Protein AF-A0A6G3WHU3-F1 (afdb_monomer)

Sequence (232 aa):
CGTGMLLHRLAPGADRYLGSDISAGAIDRIREAFDGRLPDGVEVFQAPADDLSAVAPRSVDGFVVNSVSQYFPDEEYLDRVVSQAVDAVDEGGFLFIGDVRSAALNRAFSAGLELARAPERAPSEKVQALVERRCCTGTELMIDPCYFTALVGRLPRVAHVAVLLRRGKRRTEMNRFRYDVVIRLDRLPAGEVDVPDWRPWERDRWGAAELRRHLQEERPPVLGLLGVPNAR

Foldseek 3Di:
DAQCPVVVVCVVPDQADEEEAQDPVSQVNNCVVVVNDDDHRYDYDYDDLLDPVVADFQRAQEAEAEPCQQVDQDPVSVVSNVVVRLRRHHAFGKYKHYQAFALVCLLVVLLVVLVVVDDPPDDPVVSNVSSVVSNPPDRTDHDHPVVQQCCVVVPVFFPDKDKAQADDPDPDCSRPGTIMMMTTTPDDDDPDDDDPDAAEDDPVQDDPVNVVCCCVPVVDPDYHYPPPDDPD

InterPro domains:
  IPR013217 Methyltransferase type 12 [PF08242] (1-95)
  IPR029063 S-adenosyl-L-methionine-dependent methyltransferase superfamily [G3DSA:3.40.50.150] (1-133)
  IPR029063 S-adenosyl-L-methionine-dependent methyltransferase superfamily [SSF53335] (1-102)

Secondary structure (DSSP, 8-state):
-TTSTTHHHHGGG-S-EEEEES-HHHHHHHHHHTTT-PPTTEEEEE--TT--TTS-TT-EEEEEEES-GGGSSSHHHHHHHHHHHHHHEEEEEEEEEEEEEBSTTHHHHHHHHHHHHS-TT--HHHHHHHHHHHHHS--S--B-HHHHHTHHHHSTTEEEEEEEEPP-SS--HHHHSEEEEEEEESSPPTT------EEE--TTT--HHHHHHHHHHT--S--EEES-----

Structure (mmCIF, N/CA/C/O backbone):
data_AF-A0A6G3WHU3-F1
#
_entry.id   AF-A0A6G3WHU3-F1
#
loop_
_atom_site.group_PDB
_atom_site.id
_atom_site.type_symbol
_atom_site.label_atom_id
_atom_site.label_alt_id
_atom_site.label_comp_id
_atom_site.label_asym_id
_atom_site.label_entity_id
_atom_site.label_seq_id
_atom_site.pdbx_PDB_ins_code
_atom_site.Cartn_x
_atom_site.Cartn_y
_atom_site.Cartn_z
_atom_site.occupancy
_atom_site.B_iso_or_equiv
_atom_site.auth_seq_id
_atom_site.auth_comp_id
_atom_site.auth_asym_id
_atom_site.auth_atom_id
_atom_site.pdbx_PDB_model_num
ATOM 1 N N . CYS A 1 1 ? 14.474 -0.230 -3.447 1.00 86.00 1 CYS A N 1
ATOM 2 C CA . CYS A 1 1 ? 14.574 -1.699 -3.298 1.00 86.00 1 CYS A CA 1
ATOM 3 C C . CYS A 1 1 ? 15.303 -2.088 -2.007 1.00 86.00 1 CYS A C 1
ATOM 5 O O . CYS A 1 1 ? 15.362 -3.272 -1.671 1.00 86.00 1 CYS A O 1
ATOM 7 N N . GLY A 1 2 ? 15.778 -1.103 -1.236 1.00 90.12 2 GLY A N 1
ATOM 8 C CA . GLY A 1 2 ? 16.348 -1.250 0.090 1.00 90.12 2 GLY A CA 1
ATOM 9 C C . GLY A 1 2 ? 17.532 -2.199 0.089 1.00 90.12 2 GLY A C 1
ATOM 10 O O . GLY A 1 2 ? 18.385 -2.167 -0.787 1.00 90.12 2 GLY A O 1
ATOM 11 N N . THR A 1 3 ? 17.544 -3.096 1.063 1.00 86.81 3 THR A N 1
ATOM 12 C CA . THR A 1 3 ? 18.574 -4.128 1.212 1.00 86.81 3 THR A CA 1
ATOM 13 C C . THR A 1 3 ? 18.357 -5.352 0.315 1.00 86.81 3 THR A C 1
ATOM 15 O O . THR A 1 3 ? 18.997 -6.372 0.532 1.00 86.81 3 THR A O 1
ATOM 18 N N . GLY A 1 4 ? 17.419 -5.312 -0.638 1.00 90.31 4 GLY A N 1
ATOM 19 C CA . GLY A 1 4 ? 17.145 -6.444 -1.531 1.00 90.31 4 GLY A CA 1
ATOM 20 C C . GLY A 1 4 ? 16.290 -7.561 -0.921 1.00 90.31 4 GLY A C 1
ATOM 21 O O . GLY A 1 4 ? 16.145 -8.615 -1.529 1.00 90.31 4 GLY A O 1
ATOM 22 N N . MET A 1 5 ? 15.672 -7.357 0.250 1.00 91.19 5 MET A N 1
ATOM 23 C CA . MET A 1 5 ? 14.910 -8.406 0.955 1.00 91.19 5 MET A CA 1
ATOM 24 C C . MET A 1 5 ? 13.842 -9.102 0.087 1.00 91.19 5 MET A C 1
ATOM 26 O O . MET A 1 5 ? 13.683 -10.319 0.180 1.00 91.19 5 MET A O 1
ATOM 30 N N . LEU A 1 6 ? 13.100 -8.346 -0.733 1.00 93.62 6 LEU A N 1
ATOM 31 C CA . LEU A 1 6 ? 12.137 -8.919 -1.684 1.00 93.62 6 LEU A CA 1
ATOM 32 C C . LEU A 1 6 ? 12.831 -9.465 -2.933 1.00 93.62 6 LEU A C 1
ATOM 34 O O . LEU A 1 6 ? 12.504 -10.567 -3.361 1.00 93.62 6 LEU A O 1
ATOM 38 N N . LEU A 1 7 ? 13.821 -8.738 -3.457 1.00 93.94 7 LEU A N 1
ATOM 39 C CA . LEU A 1 7 ? 14.598 -9.131 -4.633 1.00 93.94 7 LEU A CA 1
ATOM 40 C C . LEU A 1 7 ? 15.149 -10.551 -4.473 1.00 93.94 7 LEU A C 1
ATOM 42 O O . LEU A 1 7 ? 14.860 -11.404 -5.303 1.00 93.94 7 LEU A O 1
ATOM 46 N N . HIS A 1 8 ? 15.833 -10.853 -3.366 1.00 91.00 8 HIS A N 1
ATOM 47 C CA . HIS A 1 8 ? 16.418 -12.180 -3.128 1.00 91.00 8 HIS A CA 1
ATOM 48 C C . HIS A 1 8 ? 15.396 -13.327 -3.098 1.00 91.00 8 HIS A C 1
ATOM 50 O O . HIS A 1 8 ? 15.775 -14.484 -3.254 1.00 91.00 8 HIS A O 1
ATOM 56 N N . ARG A 1 9 ? 14.111 -13.034 -2.868 1.00 92.81 9 ARG A N 1
ATOM 57 C CA . ARG A 1 9 ? 13.042 -14.042 -2.800 1.00 92.81 9 ARG A CA 1
ATOM 58 C C . ARG A 1 9 ? 12.225 -14.144 -4.078 1.00 92.81 9 ARG A C 1
ATOM 60 O O . ARG A 1 9 ? 11.692 -15.212 -4.351 1.00 92.81 9 ARG A O 1
ATOM 67 N N . LEU A 1 10 ? 12.084 -13.041 -4.804 1.00 93.94 10 LEU A N 1
ATOM 68 C CA . LEU A 1 10 ? 11.233 -12.954 -5.986 1.00 93.94 10 LEU A CA 1
ATOM 69 C C . LEU A 1 10 ? 12.021 -13.168 -7.277 1.00 93.94 10 LEU A C 1
ATOM 71 O O . LEU A 1 10 ? 11.529 -13.854 -8.163 1.00 93.94 10 LEU A O 1
ATOM 75 N N . ALA A 1 11 ? 13.249 -12.646 -7.363 1.00 92.56 11 ALA A N 1
ATOM 76 C CA . ALA A 1 11 ? 14.069 -12.732 -8.569 1.00 92.56 11 ALA A CA 1
ATOM 77 C C . ALA A 1 11 ? 14.266 -14.169 -9.097 1.00 92.56 11 ALA A C 1
ATOM 79 O O . ALA A 1 11 ? 14.153 -14.347 -10.302 1.00 92.56 11 ALA A O 1
ATOM 80 N N . PRO A 1 12 ? 14.471 -15.216 -8.264 1.00 91.00 12 PRO A N 1
ATOM 81 C CA . PRO A 1 12 ? 14.640 -16.580 -8.778 1.00 91.00 12 PRO A CA 1
ATOM 82 C C . PRO A 1 12 ? 13.422 -17.159 -9.515 1.00 91.00 12 PRO A C 1
ATOM 84 O O . PRO A 1 12 ? 13.561 -18.165 -10.203 1.00 91.00 12 PRO A O 1
ATOM 87 N N . GLY A 1 13 ? 12.232 -16.587 -9.317 1.00 91.88 13 GLY A N 1
ATOM 88 C C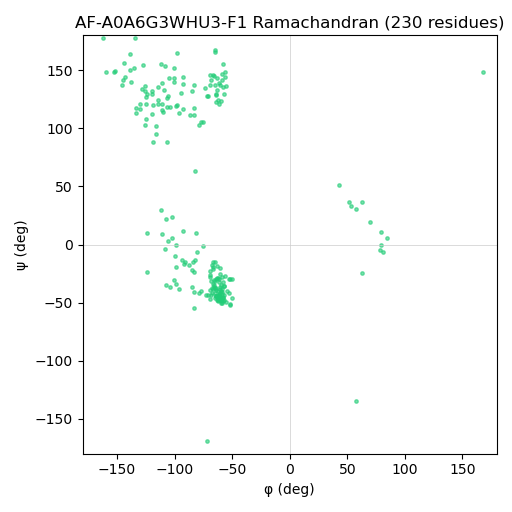A . GLY A 1 13 ? 10.992 -17.025 -9.960 1.00 91.88 13 GLY A CA 1
ATOM 89 C C . GLY A 1 13 ? 10.440 -16.029 -10.978 1.00 91.88 13 GLY A C 1
ATOM 90 O O . GLY A 1 13 ? 9.304 -16.205 -11.406 1.00 91.88 13 GLY A O 1
ATOM 91 N N . ALA A 1 14 ? 11.194 -14.980 -11.313 1.00 94.62 14 ALA A N 1
ATOM 92 C CA . ALA A 1 14 ? 10.772 -13.933 -12.233 1.00 94.62 14 ALA A CA 1
ATOM 93 C C . ALA A 1 14 ? 11.641 -13.954 -13.495 1.00 94.62 14 ALA A C 1
ATOM 95 O O . ALA A 1 14 ? 12.864 -14.016 -13.393 1.00 94.62 14 ALA A O 1
ATOM 96 N N . ASP A 1 15 ? 11.017 -13.830 -14.668 1.00 94.75 15 ASP A N 1
ATOM 97 C CA . ASP A 1 15 ? 11.745 -13.683 -15.937 1.00 94.75 15 ASP A CA 1
ATOM 98 C C . ASP A 1 15 ? 12.532 -12.362 -15.984 1.00 94.75 15 ASP A C 1
ATOM 100 O O . ASP A 1 15 ? 13.601 -12.272 -16.589 1.00 94.75 15 ASP A O 1
ATOM 104 N N . ARG A 1 16 ? 12.002 -11.326 -15.321 1.00 95.81 16 ARG A N 1
ATOM 105 C CA . ARG A 1 16 ? 12.647 -10.023 -15.165 1.00 95.81 16 ARG A CA 1
ATOM 106 C C . ARG A 1 16 ? 12.319 -9.415 -13.803 1.00 95.81 16 ARG A C 1
ATOM 108 O O . ARG A 1 16 ? 11.169 -9.433 -13.371 1.00 95.81 16 ARG A O 1
ATOM 115 N N . TYR A 1 17 ? 13.316 -8.836 -13.140 1.00 96.94 17 TYR A N 1
ATOM 116 C CA . TYR A 1 17 ? 13.163 -8.103 -11.885 1.00 96.94 17 TYR A CA 1
ATOM 117 C C . TYR A 1 17 ? 13.852 -6.743 -11.982 1.00 96.94 17 TYR A C 1
ATOM 119 O O . TYR A 1 17 ? 15.075 -6.663 -12.089 1.00 96.94 17 TYR A O 1
ATOM 127 N N . LEU A 1 18 ? 13.067 -5.671 -11.878 1.00 96.75 18 LEU A N 1
ATOM 128 C CA . LEU A 1 18 ? 13.558 -4.295 -11.865 1.00 96.75 18 LEU A CA 1
ATOM 129 C C . LEU A 1 18 ? 13.486 -3.731 -10.443 1.00 96.75 18 LEU A C 1
ATOM 131 O O . LEU A 1 18 ? 12.440 -3.791 -9.795 1.00 96.75 18 LEU A O 1
ATOM 135 N N . GLY A 1 19 ? 14.590 -3.179 -9.942 1.00 96.00 19 GLY A N 1
ATOM 136 C CA . GLY A 1 19 ? 14.647 -2.562 -8.617 1.00 96.00 19 GLY A CA 1
ATOM 137 C C . GLY A 1 19 ? 15.273 -1.173 -8.634 1.00 96.00 19 GLY A C 1
ATOM 138 O O . GLY A 1 19 ? 16.444 -1.030 -8.968 1.00 96.00 19 GLY A O 1
ATOM 139 N N . SER A 1 20 ? 14.531 -0.161 -8.187 1.00 96.00 20 SER A N 1
ATOM 140 C CA . SER A 1 20 ? 15.058 1.192 -7.984 1.00 96.00 20 SER A CA 1
ATOM 141 C C . SER A 1 20 ? 15.260 1.510 -6.506 1.00 96.00 20 SER A C 1
ATOM 143 O O . SER A 1 20 ? 14.459 1.093 -5.667 1.00 96.00 20 SER A O 1
ATOM 145 N N . ASP A 1 21 ? 16.315 2.245 -6.158 1.00 96.12 21 ASP A N 1
ATOM 146 C CA . ASP A 1 21 ? 16.483 2.868 -4.839 1.00 96.12 21 ASP A CA 1
ATOM 147 C C . ASP A 1 21 ? 17.143 4.241 -4.959 1.00 96.12 21 ASP A C 1
ATOM 149 O O . ASP A 1 21 ? 18.045 4.423 -5.771 1.00 96.12 21 ASP A O 1
ATOM 153 N N . ILE A 1 22 ? 16.756 5.201 -4.118 1.00 94.88 22 ILE A N 1
ATOM 154 C CA . ILE A 1 22 ? 17.387 6.528 -4.118 1.00 94.88 22 ILE A CA 1
ATOM 155 C C . ILE A 1 22 ? 18.835 6.472 -3.598 1.00 94.88 22 ILE A C 1
ATOM 157 O O . ILE A 1 22 ? 19.672 7.306 -3.957 1.00 94.88 22 ILE A O 1
ATOM 161 N N . SER A 1 23 ? 19.151 5.485 -2.753 1.00 95.12 23 SER A N 1
ATOM 162 C CA . SER A 1 23 ? 20.464 5.324 -2.139 1.00 95.12 23 SER A CA 1
ATOM 163 C C . SER A 1 23 ? 21.411 4.529 -3.036 1.00 95.12 23 SER A C 1
ATOM 165 O O . SER A 1 23 ? 21.287 3.310 -3.149 1.00 95.12 23 SER A O 1
ATOM 167 N N . ALA A 1 24 ? 22.439 5.196 -3.573 1.00 94.25 24 ALA A N 1
ATOM 168 C CA . ALA A 1 24 ? 23.549 4.531 -4.266 1.00 94.25 24 ALA A CA 1
ATOM 169 C C . ALA A 1 24 ? 24.143 3.386 -3.425 1.00 94.25 24 ALA A C 1
ATOM 171 O O . ALA A 1 24 ? 24.260 2.259 -3.889 1.00 94.25 24 ALA A O 1
ATOM 172 N N . GLY A 1 25 ? 24.384 3.634 -2.133 1.00 94.81 25 GLY A N 1
ATOM 173 C CA . GLY A 1 25 ? 24.936 2.618 -1.238 1.00 94.81 25 GLY A CA 1
ATOM 174 C C . GLY A 1 25 ? 24.005 1.428 -0.971 1.00 94.81 25 GLY A C 1
ATOM 175 O O . GLY A 1 25 ? 24.478 0.393 -0.511 1.00 94.81 25 GLY A O 1
ATOM 176 N N . ALA A 1 26 ? 22.691 1.543 -1.195 1.00 94.00 26 ALA A N 1
ATOM 177 C CA . ALA A 1 26 ? 21.786 0.389 -1.164 1.00 94.00 26 ALA A CA 1
ATOM 178 C C . ALA A 1 26 ? 21.912 -0.445 -2.448 1.00 94.00 26 ALA A C 1
ATOM 180 O O . ALA A 1 26 ? 21.954 -1.672 -2.377 1.00 94.00 26 ALA A O 1
ATOM 181 N N . ILE A 1 27 ? 22.040 0.222 -3.598 1.00 95.38 27 ILE A N 1
ATOM 182 C CA . ILE A 1 27 ? 22.295 -0.419 -4.894 1.00 95.38 27 ILE A CA 1
ATOM 183 C C . ILE A 1 27 ? 23.631 -1.167 -4.881 1.00 95.38 27 ILE A C 1
ATOM 185 O O . ILE A 1 27 ? 23.678 -2.331 -5.280 1.00 95.38 27 ILE A O 1
ATOM 189 N N . ASP A 1 28 ? 24.691 -0.548 -4.363 1.00 93.56 28 ASP A N 1
ATOM 190 C CA . ASP A 1 28 ? 26.014 -1.172 -4.268 1.00 93.56 28 ASP A CA 1
ATOM 191 C C . ASP A 1 28 ? 25.978 -2.421 -3.383 1.00 93.56 28 ASP A C 1
ATOM 193 O O . ASP A 1 28 ? 26.435 -3.481 -3.801 1.00 93.56 28 ASP A O 1
ATOM 197 N N . ARG A 1 29 ? 25.308 -2.352 -2.225 1.00 93.00 29 ARG A N 1
ATOM 198 C CA . ARG A 1 29 ? 25.107 -3.515 -1.343 1.00 93.00 29 ARG A CA 1
ATOM 199 C C . ARG A 1 29 ? 24.364 -4.665 -2.019 1.00 93.00 29 ARG A C 1
ATOM 201 O O . ARG A 1 29 ? 24.691 -5.822 -1.775 1.00 93.00 29 ARG A O 1
ATOM 208 N N . ILE A 1 30 ? 23.365 -4.372 -2.854 1.00 93.81 30 ILE A N 1
ATOM 209 C CA . ILE A 1 30 ? 22.676 -5.413 -3.628 1.00 93.81 30 ILE A CA 1
ATOM 210 C C . ILE A 1 30 ? 23.648 -6.052 -4.620 1.00 93.81 30 ILE A C 1
ATOM 212 O O . ILE A 1 30 ? 23.698 -7.274 -4.706 1.00 93.81 30 ILE A O 1
ATOM 216 N N . ARG A 1 31 ? 24.436 -5.254 -5.349 1.00 92.44 31 ARG A N 1
ATOM 217 C CA . ARG A 1 31 ? 25.423 -5.776 -6.307 1.00 92.44 31 ARG A CA 1
ATOM 218 C C . ARG A 1 31 ? 26.481 -6.631 -5.617 1.00 92.44 31 ARG A C 1
ATOM 220 O O . ARG A 1 31 ? 26.776 -7.718 -6.100 1.00 92.44 31 ARG A O 1
ATOM 227 N N . GLU A 1 32 ? 27.001 -6.183 -4.478 1.00 92.12 32 GLU A N 1
ATOM 228 C CA . GLU A 1 32 ? 27.952 -6.937 -3.652 1.00 92.12 32 GLU A CA 1
ATOM 229 C C . GLU A 1 32 ? 27.370 -8.271 -3.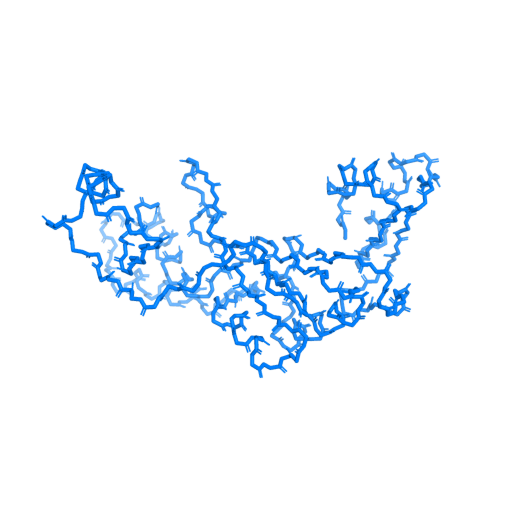172 1.00 92.12 32 GLU A C 1
ATOM 231 O O . GLU A 1 32 ? 28.060 -9.284 -3.210 1.00 92.12 32 GLU A O 1
ATOM 236 N N . ALA A 1 33 ? 26.089 -8.308 -2.790 1.00 90.19 33 ALA A N 1
ATOM 237 C CA . ALA A 1 33 ? 25.416 -9.541 -2.371 1.00 90.19 33 ALA A CA 1
ATOM 238 C C . ALA A 1 33 ? 25.276 -10.590 -3.495 1.00 90.19 33 ALA A C 1
ATOM 240 O O . ALA A 1 33 ? 24.984 -11.750 -3.207 1.00 90.19 33 ALA A O 1
ATOM 241 N N . PHE A 1 34 ? 25.480 -10.192 -4.753 1.00 88.69 34 PHE A N 1
ATOM 242 C CA . PHE A 1 34 ? 25.554 -11.073 -5.922 1.00 88.69 34 PHE A CA 1
ATOM 243 C C . PHE A 1 34 ? 26.972 -11.126 -6.517 1.00 88.69 34 PHE A C 1
ATOM 245 O O . PHE A 1 34 ? 27.134 -11.279 -7.726 1.00 88.69 34 PHE A O 1
ATOM 252 N N . ASP A 1 35 ? 28.011 -10.948 -5.693 1.00 88.06 35 ASP A N 1
ATOM 253 C CA . ASP A 1 35 ? 29.423 -10.984 -6.107 1.00 88.06 35 ASP A CA 1
ATOM 254 C C . ASP A 1 35 ? 29.739 -10.039 -7.287 1.00 88.06 35 ASP A C 1
ATOM 256 O O . ASP A 1 35 ? 30.561 -10.324 -8.160 1.00 88.06 35 ASP A O 1
ATOM 260 N N . GLY A 1 36 ? 29.043 -8.900 -7.347 1.00 83.88 36 GLY A N 1
ATOM 261 C CA . GLY A 1 36 ? 29.180 -7.890 -8.396 1.00 83.88 36 GLY A CA 1
ATOM 262 C C . GLY A 1 36 ? 28.481 -8.225 -9.717 1.00 83.88 36 GLY A C 1
ATOM 263 O O . GLY A 1 36 ? 28.450 -7.371 -10.605 1.00 83.88 36 GLY A O 1
ATOM 264 N N . ARG A 1 37 ? 27.885 -9.416 -9.866 1.00 88.94 37 ARG A N 1
ATOM 265 C CA . ARG A 1 37 ? 27.180 -9.836 -11.085 1.00 88.94 37 ARG A CA 1
ATOM 266 C C . ARG A 1 37 ? 25.759 -10.283 -10.770 1.00 88.94 37 ARG A C 1
ATOM 268 O O . ARG A 1 37 ? 25.525 -11.400 -10.316 1.00 88.94 37 ARG A O 1
ATOM 275 N N . LEU A 1 38 ? 24.808 -9.403 -11.072 1.00 91.50 38 LEU A N 1
ATOM 276 C CA . LEU A 1 38 ? 23.385 -9.701 -10.939 1.00 91.50 38 LEU A CA 1
ATOM 277 C C . LEU A 1 38 ? 22.997 -10.910 -11.812 1.00 91.50 38 LEU A C 1
ATOM 279 O O . LEU A 1 38 ? 23.579 -11.087 -12.887 1.00 91.50 38 LEU A O 1
ATOM 283 N N . PRO A 1 39 ? 22.029 -11.733 -11.370 1.00 91.75 39 PRO A N 1
ATOM 284 C CA . PRO A 1 39 ? 21.466 -12.792 -12.199 1.00 91.75 39 PRO A CA 1
ATOM 285 C C . PRO A 1 39 ? 20.859 -12.243 -13.495 1.00 91.75 39 PRO A C 1
ATOM 287 O O . PRO A 1 39 ? 20.420 -11.091 -13.542 1.00 91.75 39 PRO A O 1
ATOM 290 N N . ASP A 1 40 ? 20.781 -13.088 -14.523 1.00 92.06 40 ASP A N 1
ATOM 291 C CA . ASP A 1 40 ? 20.098 -12.739 -15.769 1.00 92.06 40 ASP A CA 1
ATOM 292 C C . ASP A 1 40 ? 18.648 -12.310 -15.482 1.00 92.06 40 ASP A C 1
ATOM 294 O O . ASP A 1 40 ? 17.962 -12.902 -14.649 1.00 92.06 40 ASP A O 1
ATOM 298 N N . GLY A 1 41 ? 18.203 -11.236 -16.139 1.00 92.44 41 GLY A N 1
ATOM 299 C CA . GLY A 1 41 ? 16.878 -10.646 -15.923 1.00 92.44 41 GLY A CA 1
ATOM 300 C C . GLY A 1 41 ? 16.765 -9.730 -14.697 1.00 92.44 41 GLY A C 1
ATOM 301 O O . GLY A 1 41 ? 15.732 -9.081 -14.537 1.00 92.44 41 GLY A O 1
ATOM 302 N N . VAL A 1 42 ? 17.793 -9.613 -13.847 1.00 96.12 42 VAL A N 1
ATOM 303 C CA . VAL A 1 42 ? 17.785 -8.708 -12.685 1.00 96.12 42 VAL A CA 1
ATOM 304 C C . VAL A 1 42 ? 18.524 -7.412 -13.000 1.00 96.12 42 VAL A C 1
ATOM 306 O O . VAL A 1 42 ? 19.732 -7.402 -13.228 1.00 96.12 42 VAL A O 1
ATOM 309 N N . GLU A 1 43 ? 17.816 -6.290 -12.915 1.00 95.38 43 GLU A N 1
ATOM 310 C CA . GLU A 1 43 ? 18.382 -4.956 -13.103 1.00 95.38 43 GLU A CA 1
ATOM 311 C C . GLU A 1 43 ? 18.092 -4.094 -11.871 1.00 95.38 43 GLU A C 1
ATOM 313 O O . GLU A 1 43 ? 16.949 -3.989 -11.416 1.00 95.38 43 GLU A O 1
ATOM 318 N N . VAL A 1 44 ? 19.130 -3.452 -11.327 1.00 95.62 44 VAL A N 1
ATOM 319 C CA . VAL A 1 44 ? 18.971 -2.457 -10.260 1.00 95.62 44 VAL A CA 1
ATOM 320 C C . VAL A 1 44 ? 19.631 -1.135 -10.617 1.00 95.62 44 VAL A C 1
ATOM 322 O O . VAL A 1 44 ? 20.761 -1.099 -11.118 1.00 95.62 44 VAL A O 1
ATOM 325 N N . PHE A 1 45 ? 18.926 -0.043 -10.338 1.00 95.19 45 PHE A N 1
ATOM 326 C CA . PHE A 1 45 ? 19.338 1.309 -10.696 1.00 95.19 45 PHE A CA 1
ATOM 327 C C . PHE A 1 45 ? 19.060 2.300 -9.566 1.00 95.19 45 PHE A C 1
ATOM 329 O O . PHE A 1 45 ? 18.150 2.125 -8.756 1.00 95.19 45 PHE A O 1
ATOM 336 N N . GLN A 1 46 ? 19.884 3.346 -9.497 1.00 96.25 46 GLN A N 1
ATOM 337 C CA . GLN A 1 46 ? 19.686 4.416 -8.533 1.00 96.25 46 GLN A CA 1
ATOM 338 C C . GLN A 1 46 ? 18.668 5.411 -9.092 1.00 96.25 46 GLN A C 1
ATOM 340 O O . GLN A 1 46 ? 18.972 6.114 -10.050 1.00 96.25 46 GLN A O 1
ATOM 345 N N . ALA A 1 47 ? 17.483 5.474 -8.493 1.00 96.38 47 ALA A N 1
ATOM 346 C CA . ALA A 1 47 ? 16.430 6.409 -8.874 1.00 96.38 47 ALA A CA 1
ATOM 347 C C . ALA A 1 47 ? 15.430 6.594 -7.719 1.00 96.38 47 ALA A C 1
ATOM 349 O O . ALA A 1 47 ? 15.212 5.653 -6.942 1.00 96.38 47 ALA A O 1
ATOM 350 N N . PRO A 1 48 ? 14.821 7.786 -7.572 1.00 95.94 48 PRO A N 1
ATOM 351 C CA . PRO A 1 48 ? 13.668 7.961 -6.697 1.00 95.94 48 PRO A CA 1
ATOM 352 C C . PRO A 1 48 ? 12.459 7.159 -7.213 1.00 95.94 48 PRO A C 1
ATOM 354 O O . PRO A 1 48 ? 12.442 6.674 -8.342 1.00 95.94 48 PRO A O 1
ATOM 357 N N . ALA A 1 49 ? 11.436 6.987 -6.374 1.00 94.94 49 ALA A N 1
ATOM 358 C CA . ALA A 1 49 ? 10.284 6.148 -6.716 1.00 94.94 49 ALA A CA 1
ATOM 359 C C . ALA A 1 49 ? 9.403 6.740 -7.833 1.00 94.94 49 ALA A C 1
ATOM 361 O O . ALA A 1 49 ? 8.676 5.993 -8.482 1.00 94.94 49 ALA A O 1
ATOM 362 N N . ASP A 1 50 ? 9.458 8.058 -8.037 1.00 94.75 50 ASP A N 1
ATOM 363 C CA . ASP A 1 50 ? 8.746 8.791 -9.088 1.00 94.75 50 ASP A CA 1
ATOM 364 C C . ASP A 1 50 ? 9.568 8.979 -10.371 1.00 94.75 50 ASP A C 1
ATOM 366 O O . ASP A 1 50 ? 9.168 9.753 -11.240 1.00 94.75 50 ASP A O 1
ATOM 370 N N . ASP A 1 51 ? 10.700 8.284 -10.500 1.00 95.56 51 ASP A N 1
ATOM 371 C CA . ASP A 1 51 ? 11.481 8.221 -11.732 1.00 95.56 51 ASP A CA 1
ATOM 372 C C . ASP A 1 51 ? 11.499 6.787 -12.270 1.00 95.56 51 ASP A C 1
ATOM 374 O O . ASP A 1 51 ? 12.308 5.943 -11.872 1.00 95.56 51 ASP A O 1
ATOM 378 N N . LEU A 1 52 ? 10.579 6.520 -13.197 1.00 94.50 52 LEU A N 1
ATOM 379 C CA . LEU A 1 52 ? 10.515 5.274 -13.958 1.00 94.50 52 LEU A CA 1
ATOM 380 C C . LEU A 1 52 ? 11.067 5.422 -15.383 1.00 94.50 52 LEU A C 1
ATOM 382 O O . LEU A 1 52 ? 10.732 4.620 -16.248 1.00 94.50 52 LEU A O 1
ATOM 386 N N . SER A 1 53 ? 11.935 6.403 -15.653 1.00 91.88 53 SER A N 1
ATOM 387 C CA . SER A 1 53 ? 12.494 6.633 -16.999 1.00 91.88 53 SER A CA 1
ATOM 388 C C . SER A 1 53 ? 13.262 5.433 -17.574 1.00 91.88 53 SER A C 1
ATOM 390 O O . SER A 1 53 ? 13.300 5.242 -18.789 1.00 91.88 53 SER A O 1
ATOM 392 N N . ALA A 1 54 ? 13.838 4.596 -16.706 1.00 90.56 54 ALA A N 1
ATOM 393 C CA . ALA A 1 54 ? 14.520 3.354 -17.076 1.00 90.56 54 ALA A CA 1
ATOM 394 C C . ALA A 1 54 ? 13.563 2.169 -17.328 1.00 90.56 54 ALA A C 1
ATOM 396 O O . ALA A 1 54 ? 14.003 1.095 -17.741 1.00 90.56 54 ALA A O 1
ATOM 397 N N . VAL A 1 55 ? 12.263 2.334 -17.070 1.00 94.75 55 VAL A N 1
ATOM 398 C CA . VAL A 1 55 ? 11.248 1.288 -17.206 1.00 94.75 55 VAL A CA 1
ATOM 399 C C . VAL A 1 55 ? 10.400 1.582 -18.435 1.00 94.75 55 VAL A C 1
ATOM 401 O O . VAL A 1 55 ? 9.728 2.605 -18.527 1.00 94.75 55 VAL A O 1
ATOM 404 N N . ALA A 1 56 ? 10.417 0.666 -19.400 1.00 94.81 56 ALA A N 1
ATOM 405 C CA . ALA A 1 56 ? 9.579 0.807 -20.580 1.00 94.81 56 ALA A CA 1
ATOM 406 C C . ALA A 1 56 ? 8.084 0.691 -20.201 1.00 94.81 56 ALA A C 1
ATOM 408 O O . ALA A 1 56 ? 7.738 -0.101 -19.315 1.00 94.81 56 ALA A O 1
ATOM 409 N N . PRO A 1 57 ? 7.180 1.425 -20.872 1.00 96.12 57 PRO A N 1
ATOM 410 C CA . PRO A 1 57 ? 5.744 1.233 -20.699 1.00 96.12 57 PRO A CA 1
ATOM 411 C C . PRO A 1 57 ? 5.350 -0.219 -20.976 1.00 96.12 57 PRO A C 1
ATOM 413 O O . PRO A 1 57 ? 5.911 -0.841 -21.880 1.00 96.12 57 PRO A O 1
ATOM 416 N N . ARG A 1 58 ? 4.369 -0.739 -20.229 1.00 96.56 58 ARG A N 1
ATOM 417 C CA . ARG A 1 58 ? 3.842 -2.108 -20.403 1.00 96.56 58 ARG A CA 1
ATOM 418 C C . ARG A 1 58 ? 4.927 -3.198 -20.414 1.00 96.56 58 ARG A C 1
ATOM 420 O O . ARG A 1 58 ? 4.847 -4.144 -21.189 1.00 96.56 58 ARG A O 1
ATOM 427 N N . SER A 1 59 ? 5.972 -3.048 -19.600 1.00 96.00 59 SER A N 1
ATOM 428 C CA . SER A 1 59 ? 7.132 -3.958 -19.616 1.00 96.00 59 SER A CA 1
ATOM 429 C C . SER A 1 59 ? 7.232 -4.892 -18.413 1.00 96.00 59 SER A C 1
ATOM 431 O O . SER A 1 59 ? 8.129 -5.737 -18.374 1.00 96.00 59 SER A O 1
ATOM 433 N N . VAL A 1 60 ? 6.330 -4.744 -17.441 1.00 97.19 60 VAL A N 1
ATOM 434 C CA . VAL A 1 60 ? 6.242 -5.579 -16.237 1.00 97.19 60 VAL A CA 1
ATOM 435 C C . VAL A 1 60 ? 4.791 -5.961 -15.968 1.00 97.19 60 VAL A C 1
ATOM 437 O O . VAL A 1 60 ? 3.882 -5.215 -16.304 1.00 97.19 60 VAL A O 1
ATOM 440 N N . ASP A 1 61 ? 4.548 -7.094 -15.328 1.00 97.19 61 ASP A N 1
ATOM 441 C CA . ASP A 1 61 ? 3.210 -7.556 -14.929 1.00 97.19 61 ASP A CA 1
ATOM 442 C C . ASP A 1 61 ? 2.838 -7.156 -13.486 1.00 97.19 61 ASP A C 1
ATOM 444 O O . ASP A 1 61 ? 1.670 -7.214 -13.085 1.00 97.19 61 ASP A O 1
ATOM 448 N N . GLY A 1 62 ? 3.824 -6.707 -12.706 1.00 97.44 62 GLY A N 1
ATOM 449 C CA . GLY A 1 62 ? 3.672 -6.304 -11.316 1.00 97.44 62 GLY A CA 1
ATOM 450 C C . GLY A 1 62 ? 4.573 -5.131 -10.932 1.00 97.44 62 GLY A C 1
ATOM 451 O O . GLY A 1 62 ? 5.739 -5.070 -11.316 1.00 97.44 62 GLY A O 1
ATOM 452 N N . PHE A 1 63 ? 4.053 -4.222 -10.107 1.00 97.94 63 PHE A N 1
ATOM 453 C CA . PHE A 1 63 ? 4.814 -3.115 -9.523 1.00 97.94 63 PHE A CA 1
ATOM 454 C C . PHE A 1 63 ? 4.679 -3.103 -8.000 1.00 97.94 63 PHE A C 1
ATOM 456 O O . PHE A 1 63 ? 3.576 -3.210 -7.466 1.00 97.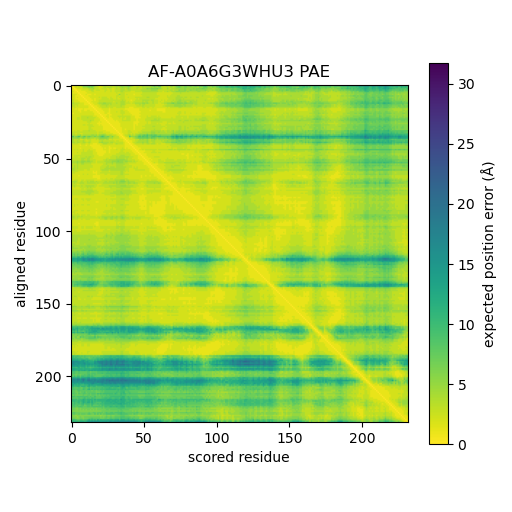94 63 PHE A O 1
ATOM 463 N N . VAL A 1 64 ? 5.793 -2.974 -7.276 1.00 97.88 64 VAL A N 1
ATOM 464 C CA . VAL A 1 64 ? 5.823 -3.151 -5.817 1.00 97.88 64 VAL A CA 1
ATOM 465 C C . VAL A 1 64 ? 6.409 -1.930 -5.112 1.0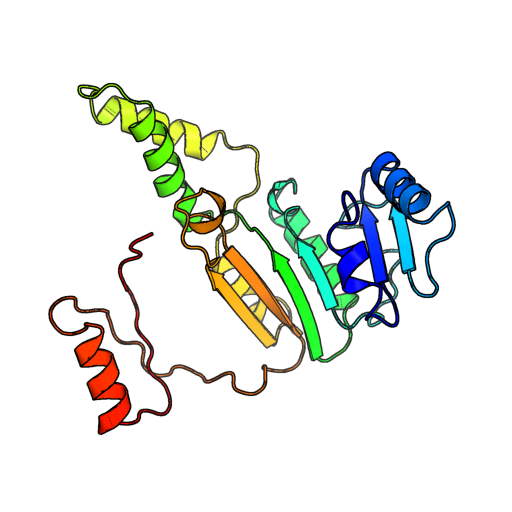0 97.88 64 VAL A C 1
ATOM 467 O O . VAL A 1 64 ? 7.581 -1.602 -5.274 1.00 97.88 64 VAL A O 1
ATOM 470 N N . VAL A 1 65 ? 5.610 -1.331 -4.229 1.00 96.88 65 VAL A N 1
ATOM 471 C CA . VAL A 1 65 ? 5.990 -0.251 -3.309 1.00 96.88 65 VAL A CA 1
ATOM 472 C C . VAL A 1 65 ? 5.789 -0.758 -1.886 1.00 96.88 65 VAL A C 1
ATOM 474 O O . VAL A 1 65 ? 4.720 -0.618 -1.305 1.00 96.88 65 VAL A O 1
ATOM 477 N N . ASN A 1 66 ? 6.798 -1.403 -1.306 1.00 95.12 66 ASN A N 1
ATOM 478 C CA . ASN A 1 66 ? 6.654 -2.029 0.010 1.00 95.12 66 ASN A CA 1
ATOM 479 C C . ASN A 1 66 ? 7.461 -1.298 1.089 1.00 95.12 66 ASN A C 1
ATOM 481 O O . ASN A 1 66 ? 8.688 -1.239 0.994 1.00 95.12 66 ASN A O 1
ATOM 485 N N . SER A 1 67 ? 6.780 -0.811 2.135 1.00 90.88 67 SER A N 1
ATOM 486 C CA . SER A 1 67 ? 7.382 -0.115 3.289 1.00 90.88 67 SER A CA 1
ATOM 487 C C . SER A 1 67 ? 8.198 1.134 2.928 1.00 90.88 67 SER A C 1
ATOM 489 O O . SER A 1 67 ? 9.165 1.455 3.623 1.00 90.88 67 SER A O 1
ATOM 491 N N . VAL A 1 68 ? 7.830 1.835 1.850 1.00 94.25 68 VAL A N 1
ATOM 492 C CA . VAL A 1 68 ? 8.506 3.071 1.412 1.00 94.25 68 VAL A CA 1
ATOM 493 C C . VAL A 1 68 ? 7.567 4.269 1.283 1.00 94.25 68 VAL A C 1
ATOM 495 O O . VAL A 1 68 ? 8.022 5.400 1.424 1.00 94.25 68 VAL A O 1
ATOM 498 N N . SER A 1 69 ? 6.262 4.052 1.083 1.00 94.75 69 SER A N 1
ATOM 499 C CA . SER A 1 69 ? 5.309 5.146 0.860 1.00 94.75 69 SER A CA 1
ATOM 500 C C . SER A 1 69 ? 5.233 6.118 2.038 1.00 94.75 69 SER A C 1
ATOM 502 O O . SER A 1 69 ? 4.930 7.286 1.837 1.00 94.75 69 SER A O 1
ATOM 504 N N . GLN A 1 70 ? 5.558 5.676 3.260 1.00 94.25 70 GLN A N 1
ATOM 505 C CA . GLN A 1 70 ? 5.602 6.553 4.432 1.00 94.25 70 GLN A CA 1
ATOM 506 C C . GLN A 1 70 ? 6.719 7.613 4.384 1.00 94.25 70 GLN A C 1
ATOM 508 O O . GLN A 1 70 ? 6.689 8.551 5.175 1.00 94.25 70 GLN A O 1
ATOM 513 N N . TYR A 1 71 ? 7.699 7.461 3.487 1.00 95.62 71 TYR A N 1
ATOM 514 C CA . TYR A 1 71 ? 8.799 8.412 3.288 1.00 95.62 71 TYR A CA 1
ATOM 515 C C . TYR A 1 71 ? 8.566 9.358 2.109 1.00 95.62 71 TYR A C 1
ATOM 517 O O . TYR A 1 71 ? 9.424 10.191 1.821 1.00 95.62 71 TYR A O 1
ATOM 525 N N . PHE A 1 72 ? 7.438 9.225 1.410 1.00 96.69 72 PHE A N 1
ATOM 526 C CA . PHE A 1 72 ? 7.066 10.178 0.374 1.00 96.69 72 PHE A CA 1
ATOM 527 C C . PHE A 1 72 ? 6.713 11.529 1.008 1.00 96.69 72 PHE A C 1
ATOM 529 O O . PHE A 1 72 ? 6.188 11.556 2.124 1.00 96.69 72 PHE A O 1
ATOM 536 N N . PRO A 1 73 ? 7.017 12.646 0.326 1.00 95.12 73 PRO A N 1
ATOM 537 C CA . PRO A 1 73 ? 6.810 13.977 0.885 1.00 95.12 73 PRO A CA 1
ATOM 538 C C . PRO A 1 73 ? 5.324 14.320 1.057 1.00 95.12 73 PRO A C 1
ATOM 540 O O . PRO A 1 73 ? 4.960 14.957 2.043 1.00 95.12 73 PRO A O 1
ATOM 543 N N . ASP A 1 74 ? 4.473 13.895 0.122 1.00 95.38 74 ASP A N 1
ATOM 544 C CA . ASP A 1 74 ? 3.066 14.289 0.049 1.00 95.38 74 ASP A CA 1
ATOM 545 C C . ASP A 1 74 ? 2.235 13.332 -0.832 1.00 95.38 74 ASP A C 1
ATOM 547 O O . ASP A 1 74 ? 2.738 12.359 -1.405 1.00 95.38 74 ASP A O 1
ATOM 551 N N . GLU A 1 75 ? 0.930 13.607 -0.906 1.00 94.94 75 GLU A N 1
ATOM 552 C CA . GLU A 1 75 ? -0.031 12.881 -1.743 1.00 94.94 75 GLU A CA 1
ATOM 553 C C . GLU A 1 75 ? 0.233 13.075 -3.245 1.00 94.94 75 GLU A C 1
ATOM 555 O O . GLU A 1 75 ? 0.071 12.131 -4.014 1.00 94.94 75 GLU A O 1
ATOM 560 N N . GLU A 1 76 ? 0.713 14.247 -3.675 1.00 96.88 76 GLU A N 1
ATOM 561 C CA . GLU A 1 76 ? 1.015 14.513 -5.089 1.00 96.88 76 GLU A CA 1
ATOM 562 C C . GLU A 1 76 ? 2.178 13.649 -5.594 1.00 96.88 76 GLU A C 1
ATOM 564 O O . GLU A 1 76 ? 2.180 13.181 -6.736 1.00 96.88 76 GLU A O 1
ATOM 569 N N . TYR A 1 77 ? 3.178 13.408 -4.747 1.00 97.81 77 TYR A N 1
ATOM 570 C CA . TYR A 1 77 ? 4.265 12.483 -5.032 1.00 97.81 77 TYR A CA 1
ATOM 571 C C . TYR A 1 77 ? 3.741 11.055 -5.179 1.00 97.81 77 TYR A C 1
ATOM 573 O O . TYR A 1 77 ? 4.103 10.364 -6.132 1.00 97.81 77 TYR A O 1
ATOM 581 N N . LEU A 1 78 ? 2.848 10.618 -4.286 1.00 97.88 78 LEU A N 1
ATOM 582 C CA . LEU A 1 78 ? 2.204 9.310 -4.402 1.00 97.88 78 LEU A CA 1
ATOM 583 C C . LEU A 1 78 ? 1.385 9.193 -5.695 1.00 97.88 78 LEU A C 1
ATOM 585 O O . LEU A 1 78 ? 1.498 8.178 -6.381 1.00 97.88 78 LEU A O 1
ATOM 589 N N . ASP A 1 79 ? 0.629 10.229 -6.063 1.00 97.50 79 ASP A N 1
ATOM 590 C CA . ASP A 1 79 ? -0.133 10.282 -7.314 1.00 97.50 79 ASP A CA 1
ATOM 591 C C . ASP A 1 79 ? 0.778 10.093 -8.536 1.00 97.50 79 ASP A C 1
ATOM 593 O O . ASP A 1 79 ? 0.442 9.319 -9.439 1.00 97.50 79 ASP A O 1
ATOM 597 N N . ARG A 1 80 ? 1.954 10.740 -8.559 1.00 97.88 80 ARG A N 1
ATOM 598 C CA . ARG A 1 80 ? 2.948 10.556 -9.632 1.00 97.88 80 ARG A CA 1
ATOM 599 C C . ARG A 1 80 ? 3.464 9.123 -9.685 1.00 97.88 80 ARG A C 1
ATOM 601 O O . ARG A 1 80 ? 3.467 8.532 -10.763 1.00 97.88 80 ARG A O 1
ATOM 608 N N . VAL A 1 81 ? 3.854 8.555 -8.542 1.00 97.94 81 VAL A N 1
ATOM 609 C CA . VAL A 1 81 ? 4.350 7.170 -8.455 1.00 97.94 81 VAL A CA 1
ATOM 610 C C . VAL A 1 81 ? 3.293 6.184 -8.946 1.00 97.94 81 VAL A C 1
ATOM 612 O O . VAL A 1 81 ? 3.591 5.330 -9.775 1.00 97.94 81 VAL A O 1
ATOM 615 N N . VAL A 1 82 ? 2.052 6.304 -8.467 1.00 98.19 82 VAL A N 1
ATOM 616 C CA . VAL A 1 82 ? 0.952 5.408 -8.852 1.00 98.19 82 VAL A CA 1
ATOM 617 C C . VAL A 1 82 ? 0.636 5.544 -10.338 1.00 98.19 82 VAL A C 1
ATOM 619 O O . VAL A 1 82 ? 0.489 4.528 -11.009 1.00 98.19 82 VAL A O 1
ATOM 622 N N . SER A 1 83 ? 0.576 6.766 -10.871 1.00 97.38 83 SER A N 1
ATOM 623 C CA . SER A 1 83 ? 0.278 6.992 -12.292 1.00 97.38 83 SER A CA 1
ATOM 624 C C . SER A 1 83 ? 1.352 6.387 -13.198 1.00 97.38 83 SER A C 1
ATOM 626 O O . SER A 1 83 ? 1.030 5.624 -14.106 1.00 97.38 83 SER A O 1
ATOM 628 N N . GLN A 1 84 ? 2.633 6.633 -12.904 1.00 97.69 84 GLN A N 1
ATOM 629 C CA . GLN A 1 84 ? 3.731 6.044 -13.677 1.00 97.69 84 GLN A CA 1
ATOM 630 C C . GLN A 1 84 ? 3.780 4.516 -13.536 1.00 97.69 84 GLN A C 1
ATOM 632 O O . GLN A 1 84 ? 4.041 3.810 -14.508 1.00 97.69 84 GLN A O 1
ATOM 637 N N . ALA A 1 85 ? 3.495 3.985 -12.343 1.00 97.94 85 ALA A N 1
ATOM 638 C CA . ALA A 1 85 ? 3.419 2.547 -12.116 1.00 97.94 85 ALA A CA 1
ATOM 639 C C . ALA A 1 85 ? 2.283 1.899 -12.916 1.00 97.94 85 ALA A C 1
ATOM 641 O O . ALA A 1 85 ? 2.467 0.814 -13.464 1.00 97.94 85 ALA A O 1
ATOM 642 N N . VAL A 1 86 ? 1.128 2.564 -13.031 1.00 97.94 86 VAL A N 1
ATOM 643 C CA . VAL A 1 86 ? 0.048 2.115 -13.917 1.00 97.94 86 VAL A CA 1
ATOM 644 C C . VAL A 1 86 ? 0.562 2.018 -15.352 1.00 97.94 86 VAL A C 1
ATOM 646 O O . VAL A 1 86 ? 0.393 0.968 -15.961 1.00 97.94 86 VAL A O 1
ATOM 649 N N . ASP A 1 87 ? 1.244 3.035 -15.881 1.00 97.06 87 ASP A N 1
ATOM 650 C CA . ASP A 1 87 ? 1.751 3.036 -17.265 1.00 97.06 87 ASP A CA 1
ATOM 651 C C . ASP A 1 87 ? 2.838 1.980 -17.534 1.00 97.06 87 ASP A C 1
ATOM 653 O O . ASP A 1 87 ? 2.883 1.380 -18.615 1.00 97.06 87 ASP A O 1
ATOM 657 N N . ALA A 1 88 ? 3.693 1.713 -16.546 1.00 97.69 88 ALA A N 1
ATOM 658 C CA . ALA A 1 88 ? 4.734 0.691 -16.629 1.00 97.69 88 ALA A CA 1
ATOM 659 C C . ALA A 1 88 ? 4.169 -0.740 -16.661 1.00 97.69 88 ALA A C 1
ATOM 661 O O . ALA A 1 88 ? 4.767 -1.619 -17.287 1.00 97.69 88 ALA A O 1
ATOM 662 N N . VAL A 1 89 ? 3.026 -0.976 -16.006 1.00 98.25 89 VAL A N 1
ATOM 663 C CA . VAL A 1 89 ? 2.437 -2.312 -15.847 1.00 98.25 89 VAL A CA 1
ATOM 664 C C . VAL A 1 89 ? 1.581 -2.703 -17.054 1.00 98.25 89 VAL A C 1
ATOM 666 O O . VAL A 1 89 ? 0.728 -1.939 -17.520 1.00 98.25 89 VAL A O 1
ATOM 669 N N . ASP A 1 90 ? 1.803 -3.917 -17.552 1.00 97.38 90 ASP A N 1
ATOM 670 C CA . ASP A 1 90 ? 1.107 -4.513 -18.685 1.00 97.38 90 ASP A CA 1
ATOM 671 C C . ASP A 1 90 ? -0.390 -4.750 -18.406 1.00 97.38 90 ASP A C 1
ATOM 673 O O . ASP A 1 90 ? -0.882 -4.597 -17.282 1.00 97.38 90 ASP A O 1
ATOM 677 N N . GLU A 1 91 ? -1.155 -5.051 -19.452 1.00 96.38 91 GLU A N 1
ATOM 678 C CA . GLU A 1 91 ? -2.587 -5.312 -19.343 1.00 96.38 91 GLU A CA 1
ATOM 679 C C . GLU A 1 91 ? -2.891 -6.462 -18.371 1.00 96.38 91 GLU A C 1
ATOM 681 O O . GLU A 1 91 ? -2.335 -7.554 -18.469 1.00 96.38 91 GLU A O 1
ATOM 686 N N . GLY A 1 92 ? -3.812 -6.238 -17.430 1.00 95.12 92 GLY A N 1
ATOM 687 C CA . GLY A 1 92 ? -4.196 -7.268 -16.457 1.00 95.12 92 GLY A CA 1
ATOM 688 C C . GLY A 1 92 ? -3.219 -7.438 -15.287 1.00 95.12 92 GLY A C 1
ATOM 689 O O . GLY A 1 92 ? -3.460 -8.278 -14.413 1.00 95.12 92 GLY A O 1
ATOM 690 N N . GLY A 1 93 ? -2.134 -6.657 -15.254 1.00 97.12 93 GLY A N 1
ATOM 691 C CA . GLY A 1 93 ? -1.147 -6.670 -14.181 1.00 97.12 93 GLY A CA 1
ATOM 692 C C . GLY A 1 93 ? -1.644 -6.047 -12.871 1.00 97.12 93 GLY A C 1
ATOM 693 O O . GLY A 1 93 ? -2.839 -5.792 -12.663 1.00 97.12 93 GLY A O 1
ATOM 694 N N . PHE A 1 94 ? -0.722 -5.821 -11.935 1.00 98.00 94 PHE A N 1
ATOM 695 C CA . PHE A 1 94 ? -1.063 -5.286 -10.616 1.00 98.00 94 PHE A CA 1
ATOM 696 C C . PHE A 1 94 ? -0.022 -4.334 -10.029 1.00 98.00 94 PHE A C 1
ATOM 698 O O . PHE A 1 94 ? 1.169 -4.412 -10.318 1.00 98.00 94 PHE A O 1
ATOM 705 N N . LEU A 1 95 ? -0.475 -3.473 -9.120 1.00 98.44 95 LEU A N 1
ATOM 706 C CA . LEU A 1 95 ? 0.385 -2.741 -8.197 1.00 98.44 95 LEU A CA 1
ATOM 707 C C . LEU A 1 95 ? 0.141 -3.284 -6.787 1.00 98.44 95 LEU A C 1
ATOM 709 O O . LEU A 1 95 ? -1.000 -3.531 -6.388 1.00 98.44 95 LEU A O 1
ATOM 713 N N . PHE A 1 96 ? 1.206 -3.444 -6.014 1.00 98.38 96 PHE A N 1
ATOM 714 C CA . PHE A 1 96 ? 1.152 -3.766 -4.595 1.00 98.38 96 PHE A CA 1
ATOM 715 C C . PHE A 1 96 ? 1.812 -2.651 -3.790 1.00 98.38 96 PHE A C 1
ATOM 717 O O . PHE A 1 96 ? 3.002 -2.379 -3.960 1.00 98.38 96 PHE A O 1
ATOM 724 N N . ILE A 1 97 ? 1.049 -2.035 -2.891 1.00 98.12 97 ILE A N 1
ATOM 725 C CA . ILE A 1 97 ? 1.533 -0.988 -1.990 1.00 98.12 97 ILE A CA 1
ATOM 726 C C . ILE A 1 97 ? 1.406 -1.517 -0.566 1.00 98.12 97 ILE A C 1
ATOM 728 O O . ILE A 1 97 ? 0.311 -1.615 -0.014 1.00 98.12 97 ILE A O 1
ATOM 732 N N . GLY A 1 98 ? 2.532 -1.940 -0.003 1.00 96.31 98 GLY A N 1
ATOM 733 C CA . GLY A 1 98 ? 2.589 -2.640 1.274 1.00 96.31 98 GLY A CA 1
ATOM 734 C C . GLY A 1 98 ? 2.994 -1.739 2.431 1.00 96.31 98 GLY A C 1
ATOM 735 O O . GLY A 1 98 ? 3.775 -0.800 2.262 1.00 96.31 98 GLY A O 1
ATOM 736 N N . ASP A 1 99 ? 2.533 -2.102 3.627 1.00 95.12 99 ASP A N 1
ATOM 737 C CA . ASP A 1 99 ? 2.897 -1.483 4.904 1.00 95.12 99 ASP A CA 1
ATOM 738 C C . ASP A 1 99 ? 2.504 -0.001 5.022 1.00 95.12 99 ASP A C 1
ATOM 740 O O . ASP A 1 99 ? 3.193 0.808 5.647 1.00 95.12 99 ASP A O 1
ATOM 744 N N . VAL A 1 100 ? 1.351 0.344 4.451 1.00 96.88 100 VAL A N 1
ATOM 745 C CA . VAL A 1 100 ? 0.811 1.702 4.426 1.00 96.88 100 VAL A CA 1
ATOM 746 C C . VAL A 1 100 ? 0.325 2.113 5.811 1.00 96.88 100 VAL A C 1
ATOM 748 O O . VAL A 1 100 ? -0.487 1.420 6.431 1.00 96.88 100 VAL A O 1
ATOM 751 N N . ARG A 1 101 ? 0.775 3.274 6.300 1.00 95.25 101 ARG A N 1
ATOM 752 C CA . ARG A 1 101 ? 0.253 3.881 7.535 1.00 95.25 101 ARG A CA 1
ATOM 753 C C . ARG A 1 101 ? -1.157 4.417 7.310 1.00 95.25 101 ARG A C 1
ATOM 755 O O . ARG A 1 101 ? -1.379 5.209 6.400 1.00 95.25 101 ARG A O 1
ATOM 762 N N . SER A 1 102 ? -2.097 4.032 8.171 1.00 95.75 102 SER A N 1
ATOM 763 C CA . SER A 1 102 ? -3.488 4.471 8.051 1.00 95.75 102 SER A CA 1
ATOM 764 C C . SER A 1 102 ? -3.741 5.845 8.660 1.00 95.75 102 SER A C 1
ATOM 766 O O . SER A 1 102 ? -3.663 6.007 9.879 1.00 95.75 102 SER A O 1
ATOM 768 N N . ALA A 1 103 ? -4.146 6.802 7.819 1.00 95.62 103 ALA A N 1
ATOM 769 C CA . ALA A 1 103 ? -4.631 8.106 8.275 1.00 95.62 103 ALA A CA 1
ATOM 770 C C . ALA A 1 103 ? -5.888 7.965 9.156 1.00 95.62 103 ALA A C 1
ATOM 772 O O . ALA A 1 103 ? -5.910 8.483 10.274 1.00 95.62 103 ALA A O 1
ATOM 773 N N . ALA A 1 104 ? -6.870 7.163 8.719 1.00 95.00 104 ALA A N 1
ATOM 774 C CA . ALA A 1 104 ? -8.092 6.843 9.467 1.00 95.00 104 ALA A CA 1
ATOM 775 C C . ALA A 1 104 ? -7.843 6.338 10.902 1.00 95.00 104 ALA A C 1
ATOM 777 O O . ALA A 1 104 ? -8.665 6.547 11.795 1.00 95.00 104 ALA A O 1
ATOM 778 N N . LEU A 1 105 ? -6.708 5.671 11.146 1.00 94.88 105 LEU A N 1
ATOM 779 C CA . LEU A 1 105 ? -6.366 5.101 12.451 1.00 94.88 105 LEU A CA 1
ATOM 780 C C . LEU A 1 105 ? -5.285 5.886 13.210 1.00 94.88 105 LEU A C 1
ATOM 782 O O . LEU A 1 105 ? -4.916 5.483 14.317 1.00 94.88 105 LEU A O 1
ATOM 786 N N . ASN A 1 106 ? -4.797 7.012 12.677 1.00 94.94 106 ASN A N 1
ATOM 787 C CA . ASN A 1 106 ? -3.712 7.788 13.286 1.00 94.94 106 ASN A CA 1
ATOM 788 C C . ASN A 1 106 ? -4.059 8.269 14.702 1.00 94.94 106 ASN A C 1
ATOM 790 O O . ASN A 1 106 ? -3.253 8.155 15.628 1.00 94.94 106 ASN A O 1
ATOM 794 N N . ARG A 1 107 ? -5.294 8.744 14.902 1.00 95.19 107 ARG A N 1
ATOM 795 C CA . ARG A 1 107 ? -5.762 9.189 16.220 1.00 95.19 107 ARG A CA 1
ATOM 796 C C . ARG A 1 107 ? -5.758 8.049 17.236 1.00 95.19 107 ARG A C 1
ATOM 798 O O . ARG A 1 107 ? -5.276 8.228 18.351 1.00 95.19 107 ARG A O 1
ATOM 805 N N . ALA A 1 108 ? -6.258 6.875 16.849 1.00 94.62 108 ALA A N 1
ATOM 806 C CA . ALA A 1 108 ? -6.291 5.698 17.716 1.00 94.62 108 ALA A CA 1
ATOM 807 C C . ALA A 1 108 ? -4.875 5.203 18.053 1.00 94.62 108 ALA A C 1
ATOM 809 O O . ALA A 1 108 ? -4.586 4.888 19.208 1.00 94.62 108 ALA A O 1
ATOM 810 N N . PHE A 1 109 ? -3.976 5.195 17.066 1.00 93.94 109 PHE A N 1
ATOM 811 C CA . PHE A 1 109 ? -2.562 4.888 17.269 1.00 93.94 109 PHE A CA 1
ATOM 812 C C . PHE A 1 109 ? -1.907 5.863 18.256 1.00 93.94 109 PHE A C 1
ATOM 814 O O . PHE A 1 109 ? -1.293 5.440 19.238 1.00 93.94 109 PHE A O 1
ATOM 821 N N . SER A 1 110 ? -2.092 7.164 18.031 1.00 95.25 110 SER A N 1
ATOM 822 C CA . SER A 1 110 ? -1.546 8.227 18.873 1.00 95.25 110 SER A CA 1
ATOM 823 C C . SER A 1 110 ? -2.075 8.149 20.304 1.00 95.25 110 SER A C 1
ATOM 825 O O . SER A 1 110 ? -1.288 8.217 21.247 1.00 95.25 110 SER A O 1
ATOM 827 N N . ALA A 1 111 ? -3.377 7.910 20.476 1.00 94.62 111 ALA A N 1
ATOM 828 C CA . ALA A 1 111 ? -3.990 7.671 21.779 1.00 94.62 111 ALA A CA 1
ATOM 829 C C . ALA A 1 111 ? -3.375 6.466 22.495 1.00 94.62 111 ALA A C 1
ATOM 831 O O . ALA A 1 111 ? -3.011 6.580 23.662 1.00 94.62 111 ALA A O 1
ATOM 832 N N . GLY A 1 112 ? -3.190 5.340 21.802 1.00 93.12 112 GLY A N 1
ATOM 833 C CA . GLY A 1 112 ? -2.561 4.153 22.383 1.00 93.12 112 GLY A CA 1
ATOM 834 C C . GLY A 1 112 ? -1.139 4.411 22.893 1.00 93.12 112 GLY A C 1
ATOM 835 O O . GLY A 1 112 ? -0.783 3.940 23.972 1.00 93.12 112 GLY A O 1
ATOM 836 N N . LEU A 1 113 ? -0.338 5.185 22.153 1.00 93.25 113 LEU A N 1
ATOM 837 C CA . LEU A 1 113 ? 1.021 5.547 22.566 1.00 93.25 113 LEU A CA 1
ATOM 838 C C . LEU A 1 113 ? 1.046 6.502 23.761 1.00 93.25 113 LEU A C 1
ATOM 840 O O . LEU A 1 113 ? 1.824 6.285 24.690 1.00 93.25 113 LEU A O 1
ATOM 844 N N . GLU A 1 114 ? 0.231 7.558 23.737 1.00 95.44 114 GLU A N 1
ATOM 845 C CA . GLU A 1 114 ? 0.209 8.546 24.820 1.00 95.44 114 GLU A CA 1
ATOM 846 C C . GLU A 1 114 ? -0.386 7.960 26.102 1.00 95.44 114 GLU A C 1
ATOM 848 O O . GLU A 1 114 ? 0.171 8.173 27.175 1.00 95.44 114 GLU A O 1
ATOM 853 N N . LEU A 1 115 ? -1.434 7.134 26.008 1.00 93.81 115 LEU A N 1
ATOM 854 C CA . LEU A 1 115 ? -1.996 6.422 27.162 1.00 93.81 115 LEU A CA 1
ATOM 855 C C . LEU A 1 115 ? -0.988 5.458 27.793 1.00 93.81 115 LEU A C 1
ATOM 857 O O . LEU A 1 115 ? -0.896 5.395 29.012 1.00 93.81 115 LEU A O 1
ATOM 861 N N . ALA A 1 116 ? -0.193 4.748 26.987 1.00 92.50 116 ALA A N 1
ATOM 862 C CA . ALA A 1 116 ? 0.837 3.844 27.503 1.00 92.50 116 ALA A CA 1
ATOM 863 C C . ALA A 1 116 ? 1.981 4.573 28.236 1.00 92.50 116 ALA A C 1
ATOM 865 O O . ALA A 1 116 ? 2.705 3.953 29.012 1.00 92.50 116 ALA A O 1
ATOM 866 N N . ARG A 1 117 ? 2.170 5.872 27.973 1.00 93.06 117 ARG A N 1
ATOM 867 C CA . ARG A 1 117 ? 3.194 6.722 28.607 1.00 93.06 117 ARG A CA 1
ATOM 868 C C . ARG A 1 117 ? 2.638 7.572 29.746 1.00 93.06 117 ARG A C 1
ATOM 870 O O . ARG A 1 117 ? 3.411 8.089 30.551 1.00 93.06 117 ARG A O 1
ATOM 877 N N . ALA A 1 118 ? 1.324 7.770 29.780 1.00 93.38 118 ALA A N 1
ATOM 878 C CA . ALA A 1 118 ? 0.669 8.615 30.756 1.00 93.38 118 ALA A CA 1
ATOM 879 C C . ALA A 1 118 ? 0.728 7.978 32.157 1.00 93.38 118 ALA A C 1
ATOM 881 O O . ALA A 1 118 ? 0.481 6.781 32.304 1.00 93.38 118 ALA A O 1
ATOM 882 N N . PRO A 1 119 ? 1.010 8.766 33.211 1.00 92.88 119 PRO A N 1
ATOM 883 C CA . PRO A 1 119 ? 0.791 8.324 34.584 1.00 92.88 119 PRO A CA 1
ATOM 884 C C . PRO A 1 119 ? -0.667 7.893 34.809 1.00 92.88 119 PRO A C 1
ATOM 886 O O . PRO A 1 119 ? -1.572 8.509 34.250 1.00 92.88 119 PRO A O 1
ATOM 889 N N . GLU A 1 120 ? -0.912 6.922 35.697 1.00 89.31 120 GLU A N 1
ATOM 890 C CA . GLU A 1 120 ? -2.263 6.381 35.966 1.00 89.31 120 GLU A CA 1
ATOM 891 C C . GLU A 1 120 ? -3.315 7.450 36.313 1.00 89.31 120 GLU A C 1
ATOM 893 O O . GLU A 1 120 ? -4.495 7.281 36.027 1.00 89.31 120 GLU A O 1
ATOM 898 N N . ARG A 1 121 ? -2.891 8.561 36.928 1.00 92.69 121 ARG A N 1
ATOM 899 C CA . ARG A 1 121 ? -3.759 9.679 37.337 1.00 92.69 121 ARG A CA 1
ATOM 900 C C . ARG A 1 121 ? -3.579 10.931 36.476 1.00 92.69 121 ARG A C 1
ATOM 902 O O . ARG A 1 121 ? -3.837 12.040 36.940 1.00 92.69 121 ARG A O 1
ATOM 909 N N . ALA A 1 122 ? -3.072 10.787 35.253 1.00 93.06 122 ALA A N 1
ATOM 910 C CA . ALA A 1 122 ? -2.960 11.910 34.333 1.00 93.06 122 ALA A CA 1
ATOM 911 C C . ALA A 1 122 ? -4.358 12.469 33.991 1.00 93.06 122 ALA A C 1
ATOM 913 O O . ALA A 1 122 ? -5.249 11.687 33.656 1.00 93.06 122 ALA A O 1
ATOM 914 N N . PRO A 1 123 ? -4.561 13.801 34.030 1.00 95.06 123 PRO A N 1
ATOM 915 C CA . PRO A 1 123 ? -5.807 14.409 33.572 1.00 95.06 123 PRO A CA 1
ATOM 916 C C . PRO A 1 123 ? -6.090 14.059 32.110 1.00 95.06 123 PRO A C 1
ATOM 918 O O . PRO A 1 123 ? -5.187 14.125 31.266 1.00 95.06 123 PRO A O 1
ATOM 921 N N . SER A 1 124 ? -7.339 13.708 31.808 1.00 94.31 124 SER A N 1
ATOM 922 C CA . SER A 1 124 ? -7.743 13.241 30.478 1.00 94.31 124 SER A CA 1
ATOM 923 C C . SER A 1 124 ? -7.495 14.288 29.388 1.00 94.31 124 SER A C 1
ATOM 925 O O . SER A 1 124 ? -7.006 13.962 28.307 1.00 94.31 124 SER A O 1
ATOM 927 N N . GLU A 1 125 ? -7.696 15.562 29.717 1.00 96.06 125 GLU A N 1
ATOM 928 C CA . GLU A 1 125 ? -7.503 16.718 28.845 1.00 96.06 125 GLU A CA 1
ATOM 929 C C . GLU A 1 125 ? -6.030 16.868 28.453 1.00 96.06 125 GLU A C 1
ATOM 931 O O . GLU A 1 125 ? -5.703 17.194 27.311 1.00 96.06 125 GLU A O 1
ATOM 936 N N . LYS A 1 126 ? -5.117 16.572 29.389 1.00 95.38 126 LYS A N 1
ATOM 937 C CA . LYS A 1 126 ? -3.674 16.614 29.133 1.00 95.38 126 LYS A CA 1
ATOM 938 C C . LYS A 1 126 ? -3.260 15.509 28.168 1.00 95.38 126 LYS A C 1
ATOM 940 O O . LYS A 1 126 ? -2.476 15.768 27.257 1.00 95.38 126 LYS A O 1
ATOM 945 N N . VAL A 1 127 ? -3.778 14.294 28.351 1.00 95.94 127 VAL A N 1
ATOM 946 C CA . VAL A 1 127 ? -3.513 13.179 27.429 1.00 95.94 127 VAL A CA 1
ATOM 947 C C . VAL A 1 127 ? -4.092 13.493 26.053 1.00 95.94 127 VAL A C 1
ATOM 949 O O . VAL A 1 127 ? -3.392 13.347 25.056 1.00 95.94 127 VAL A O 1
ATOM 952 N N . GLN A 1 128 ? -5.320 14.008 25.984 1.00 96.12 128 GLN A N 1
ATOM 953 C CA . GLN A 1 128 ? -5.949 14.399 24.725 1.00 96.12 128 GLN A CA 1
ATOM 954 C C . GLN A 1 128 ? -5.124 15.452 23.974 1.00 96.12 128 GLN A C 1
ATOM 956 O O . GLN A 1 128 ? -4.866 15.277 22.786 1.00 96.12 128 GLN A O 1
ATOM 961 N N . ALA A 1 129 ? -4.627 16.488 24.655 1.00 96.12 129 ALA A N 1
ATOM 962 C CA . ALA A 1 129 ? -3.768 17.498 24.035 1.00 96.12 129 ALA A CA 1
ATOM 963 C C . ALA A 1 129 ? -2.469 16.903 23.456 1.00 96.12 129 ALA A C 1
ATOM 965 O O . ALA A 1 129 ? -2.023 17.304 22.379 1.00 96.12 129 ALA A O 1
ATOM 966 N N . LEU A 1 130 ? -1.868 15.919 24.137 1.00 95.94 130 LEU A N 1
ATOM 967 C CA . LEU A 1 130 ? -0.697 15.199 23.624 1.00 95.94 130 LEU A CA 1
ATOM 968 C C . LEU A 1 130 ? -1.034 14.351 22.392 1.00 95.94 130 LEU A C 1
ATOM 970 O O . LEU A 1 130 ? -0.239 14.308 21.452 1.00 95.94 130 LEU A O 1
ATOM 974 N N . VAL A 1 131 ? -2.214 13.723 22.370 1.00 96.19 131 VAL A N 1
ATOM 975 C CA . VAL A 1 131 ? -2.707 12.960 21.215 1.00 96.19 131 VAL A CA 1
ATOM 976 C C . VAL A 1 131 ? -2.882 13.861 19.998 1.00 96.19 131 VAL A C 1
ATOM 978 O O . VAL A 1 131 ? -2.361 13.520 18.937 1.00 96.19 131 VAL A O 1
ATOM 981 N N . GLU A 1 132 ? -3.543 15.015 20.139 1.00 95.62 132 GLU A N 1
ATOM 982 C CA . GLU A 1 132 ? -3.708 15.963 19.024 1.00 95.62 132 GLU A CA 1
ATOM 983 C C . GLU A 1 132 ? -2.359 16.454 18.512 1.00 95.62 132 GLU A C 1
ATOM 985 O O . GLU A 1 132 ? -2.094 16.432 17.310 1.00 95.62 132 GLU A O 1
ATOM 990 N N . ARG A 1 133 ? -1.459 16.834 19.430 1.00 95.06 133 ARG A N 1
ATOM 991 C CA . ARG A 1 133 ? -0.114 17.275 19.060 1.00 95.06 133 ARG A CA 1
ATOM 992 C C . ARG A 1 133 ? 0.606 16.201 18.250 1.00 95.06 133 ARG A C 1
ATOM 994 O O . ARG A 1 133 ? 1.152 16.517 17.200 1.00 95.06 133 ARG A O 1
ATOM 1001 N N . ARG A 1 134 ? 0.582 14.942 18.701 1.00 94.31 134 ARG A N 1
ATOM 1002 C CA . ARG A 1 134 ? 1.211 13.826 17.981 1.00 94.31 134 ARG A CA 1
ATOM 1003 C C . ARG A 1 134 ? 0.611 13.631 16.591 1.00 94.31 134 ARG A C 1
ATOM 1005 O O . ARG A 1 134 ? 1.374 13.394 15.657 1.00 94.31 134 ARG A O 1
ATOM 1012 N N . CYS A 1 135 ? -0.711 13.739 16.458 1.00 93.00 135 CYS A N 1
ATOM 1013 C CA . CYS A 1 135 ? -1.383 13.592 15.168 1.00 93.00 135 CYS A CA 1
ATOM 1014 C C . CYS A 1 135 ? -0.893 14.628 14.145 1.00 93.00 135 CYS A C 1
ATOM 1016 O O . CYS A 1 135 ? -0.763 14.285 12.975 1.00 93.00 135 CYS A O 1
ATOM 1018 N N . CYS A 1 136 ? -0.576 15.849 14.590 1.00 89.81 136 CYS A N 1
ATOM 1019 C CA . CYS A 1 136 ? -0.155 16.953 13.722 1.00 89.81 136 CYS A CA 1
ATOM 1020 C C . CYS A 1 136 ? 1.364 17.067 13.511 1.00 89.81 136 CYS A C 1
ATOM 1022 O O . CYS A 1 136 ? 1.794 17.779 12.611 1.00 89.81 136 CYS A O 1
ATOM 1024 N N . THR A 1 137 ? 2.193 16.424 14.340 1.00 89.38 137 THR A N 1
ATOM 1025 C CA . THR A 1 137 ? 3.667 16.527 14.250 1.00 89.38 137 THR A CA 1
ATOM 1026 C C . THR A 1 137 ? 4.334 15.317 13.595 1.00 89.38 137 THR A C 1
ATOM 1028 O O . THR A 1 137 ? 5.558 15.203 13.631 1.00 89.38 137 THR A O 1
ATOM 1031 N N . GLY A 1 138 ? 3.557 14.362 13.079 1.00 81.44 138 GLY A N 1
ATOM 1032 C CA . GLY A 1 138 ? 4.098 13.211 12.357 1.00 81.44 138 GLY A CA 1
ATOM 1033 C C . GLY A 1 138 ? 4.782 13.645 11.060 1.00 81.44 138 GLY A C 1
ATOM 1034 O O . GLY A 1 138 ? 4.259 14.488 10.344 1.00 81.44 138 GLY A O 1
ATOM 1035 N N . THR A 1 139 ? 5.947 13.069 10.765 1.00 86.38 139 THR A N 1
ATOM 1036 C CA . THR A 1 139 ? 6.717 13.362 9.541 1.00 86.38 139 THR A CA 1
ATOM 1037 C C . THR A 1 139 ? 6.521 12.320 8.445 1.00 86.38 139 THR A C 1
ATOM 1039 O O . THR A 1 139 ? 7.015 12.496 7.341 1.00 86.38 139 THR A O 1
ATOM 1042 N N . GLU A 1 140 ? 5.875 11.201 8.769 1.00 93.25 140 GLU A N 1
ATOM 1043 C CA . GLU A 1 140 ? 5.625 10.111 7.831 1.00 93.25 140 GLU A CA 1
ATOM 1044 C 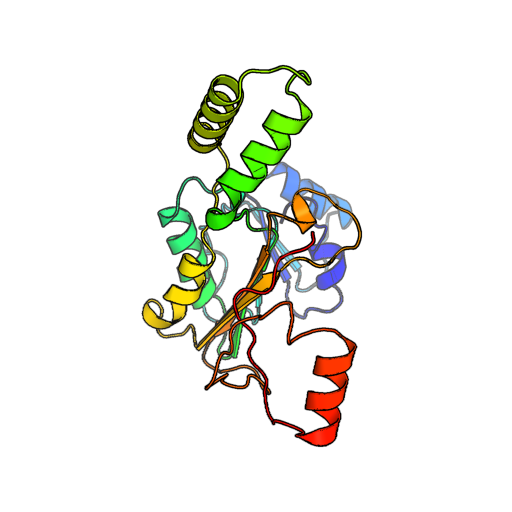C . GLU A 1 140 ? 4.265 10.292 7.158 1.00 93.25 140 GLU A C 1
ATOM 1046 O O . GLU A 1 140 ? 3.273 10.587 7.835 1.00 93.25 140 GLU A O 1
ATOM 1051 N N . LEU A 1 141 ? 4.208 10.046 5.849 1.00 95.38 141 LEU A N 1
ATOM 1052 C CA . LEU A 1 141 ? 2.965 10.094 5.090 1.00 95.38 141 LEU A CA 1
ATOM 1053 C C . LEU A 1 141 ? 2.003 9.004 5.585 1.00 95.38 141 LEU A C 1
ATOM 1055 O O . LEU A 1 141 ? 2.358 7.826 5.705 1.00 95.38 141 LEU A O 1
ATOM 1059 N N . MET A 1 142 ? 0.765 9.404 5.872 1.00 95.94 142 MET A N 1
ATOM 1060 C CA . MET A 1 142 ? -0.322 8.506 6.255 1.00 95.94 142 MET A CA 1
ATOM 1061 C C . MET A 1 142 ? -1.443 8.640 5.242 1.00 95.94 142 MET A C 1
ATOM 1063 O O . MET A 1 142 ? -1.852 9.749 4.918 1.00 95.94 142 MET A O 1
ATOM 1067 N N . ILE A 1 143 ? -1.947 7.509 4.763 1.00 97.44 143 ILE A N 1
ATOM 1068 C CA . ILE A 1 143 ? -2.871 7.473 3.634 1.00 97.44 143 ILE A CA 1
ATOM 1069 C C . ILE A 1 143 ? -4.178 6.850 4.109 1.00 97.44 143 ILE A C 1
ATOM 1071 O O . ILE A 1 143 ? -4.193 5.796 4.764 1.00 97.44 143 ILE A O 1
ATOM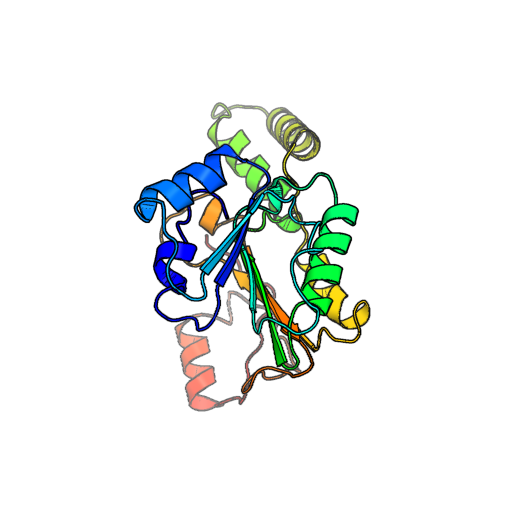 1075 N N . ASP A 1 144 ? -5.286 7.521 3.822 1.00 97.38 144 ASP A N 1
ATOM 1076 C CA . ASP A 1 144 ? -6.611 6.968 4.074 1.00 97.38 144 ASP A CA 1
ATOM 1077 C C . ASP A 1 144 ? -6.915 5.867 3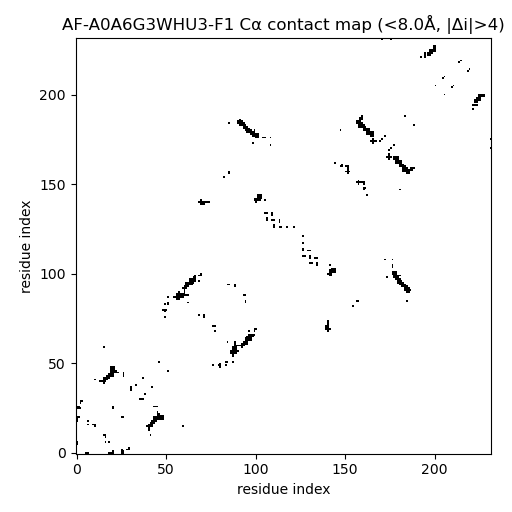.045 1.00 97.38 144 ASP A C 1
ATOM 1079 O O . ASP A 1 144 ? -6.672 6.085 1.861 1.00 97.38 144 ASP A O 1
ATOM 1083 N N . PRO A 1 145 ? -7.456 4.698 3.433 1.00 97.31 145 PRO A N 1
ATOM 1084 C CA . PRO A 1 145 ? -7.870 3.677 2.470 1.00 97.31 145 PRO A CA 1
ATOM 1085 C C . PRO A 1 145 ? -8.764 4.200 1.333 1.00 97.31 145 PRO A C 1
ATOM 1087 O O . PRO A 1 145 ? -8.686 3.685 0.215 1.00 97.31 145 PRO A O 1
ATOM 1090 N N . CYS A 1 146 ? -9.563 5.244 1.592 1.00 97.25 146 CYS A N 1
ATOM 1091 C CA . CYS A 1 146 ? -10.437 5.873 0.603 1.00 97.25 146 CYS A CA 1
ATOM 1092 C C . CYS A 1 146 ? -9.667 6.495 -0.569 1.00 97.25 146 CYS A C 1
ATOM 1094 O O . CYS A 1 146 ? -10.191 6.531 -1.683 1.00 97.25 146 CYS A O 1
ATOM 1096 N N . TYR A 1 147 ? -8.424 6.943 -0.343 1.00 98.00 147 TYR A N 1
ATOM 1097 C CA . TYR A 1 147 ? -7.541 7.433 -1.404 1.00 98.00 147 TYR A CA 1
ATOM 1098 C C . TYR A 1 147 ? -7.374 6.373 -2.496 1.00 98.00 147 TYR A C 1
ATOM 1100 O O . TYR A 1 147 ? -7.584 6.648 -3.677 1.00 98.00 147 TYR A O 1
ATOM 1108 N N . PHE A 1 148 ? -7.066 5.135 -2.095 1.00 98.19 148 PHE A N 1
ATOM 1109 C CA . PHE A 1 148 ? -6.831 4.050 -3.041 1.00 98.19 148 PHE A CA 1
ATOM 1110 C C . PHE A 1 148 ? -8.119 3.614 -3.725 1.00 98.19 148 PHE A C 1
ATOM 1112 O O . PHE A 1 148 ? -8.125 3.442 -4.937 1.00 98.19 148 PHE A O 1
ATOM 1119 N N . THR A 1 149 ? -9.228 3.472 -2.995 1.00 96.75 149 THR A N 1
ATOM 1120 C CA . THR A 1 149 ? -10.503 3.073 -3.617 1.00 96.75 149 THR A CA 1
ATOM 1121 C C . THR A 1 149 ? -11.011 4.113 -4.615 1.00 96.75 149 THR A C 1
ATOM 1123 O O . THR A 1 149 ? -11.640 3.751 -5.605 1.00 96.75 149 THR A O 1
ATOM 1126 N N . ALA A 1 150 ? -10.691 5.397 -4.415 1.00 97.69 150 ALA A N 1
ATOM 1127 C CA . ALA A 1 150 ? -11.020 6.455 -5.366 1.00 97.69 150 ALA A CA 1
ATOM 1128 C C . ALA A 1 150 ? -10.252 6.340 -6.698 1.00 97.69 150 ALA A C 1
ATOM 1130 O O . ALA A 1 150 ? -10.690 6.913 -7.696 1.00 97.69 150 ALA A O 1
ATOM 1131 N N . LEU A 1 151 ? -9.147 5.582 -6.757 1.00 97.88 151 LEU A N 1
ATOM 1132 C CA . LEU A 1 151 ? -8.376 5.393 -7.992 1.00 97.88 151 LEU A CA 1
ATOM 1133 C C . LEU A 1 151 ? -9.192 4.720 -9.101 1.00 97.88 151 LEU A C 1
ATOM 1135 O O . LEU A 1 151 ? -8.972 5.046 -10.262 1.00 97.88 151 LEU A O 1
ATOM 1139 N N . VAL A 1 152 ? -10.172 3.874 -8.757 1.00 96.50 152 VAL A N 1
ATOM 1140 C CA . VAL A 1 152 ? -11.084 3.232 -9.727 1.00 96.50 152 VAL A CA 1
ATOM 1141 C C . VAL A 1 152 ? -11.826 4.274 -10.578 1.00 96.50 152 VAL A C 1
ATOM 1143 O O . VAL A 1 152 ? -12.048 4.066 -11.764 1.00 96.50 152 VAL A O 1
ATOM 1146 N N . GLY A 1 153 ? -12.183 5.423 -9.993 1.00 95.88 153 GLY A N 1
ATOM 1147 C CA . GLY A 1 153 ? -12.842 6.521 -10.711 1.00 95.88 153 GLY A CA 1
ATOM 1148 C C . GLY A 1 153 ? -11.886 7.557 -11.313 1.00 95.88 153 GLY A C 1
ATOM 1149 O O . GLY A 1 153 ? -12.311 8.361 -12.139 1.00 95.88 153 GLY A O 1
ATOM 1150 N N . ARG A 1 154 ? -10.613 7.571 -10.895 1.00 97.12 154 ARG A N 1
ATOM 1151 C CA . ARG A 1 154 ? -9.613 8.581 -11.299 1.00 97.12 154 ARG A CA 1
ATOM 1152 C C . ARG A 1 154 ? -8.697 8.102 -12.423 1.00 97.12 154 ARG A C 1
ATOM 1154 O O . ARG A 1 154 ? -8.268 8.915 -13.235 1.00 97.12 154 ARG A O 1
ATOM 1161 N N . LEU A 1 155 ? -8.376 6.810 -12.457 1.00 97.31 155 LEU A N 1
ATOM 1162 C CA . LEU A 1 155 ? -7.431 6.214 -13.398 1.00 97.31 155 LEU A CA 1
ATOM 1163 C C . LEU A 1 155 ? -8.153 5.152 -14.241 1.00 97.31 155 LEU A C 1
ATOM 1165 O O . LEU A 1 155 ? -8.497 4.103 -13.702 1.00 97.31 155 LEU A O 1
ATOM 1169 N N . PRO A 1 156 ? -8.344 5.362 -15.561 1.00 96.44 156 PRO A N 1
ATOM 1170 C CA . PRO A 1 156 ? -9.178 4.492 -16.402 1.00 96.44 156 PRO A CA 1
ATOM 1171 C C . PRO A 1 156 ? -8.785 3.012 -16.413 1.00 96.44 156 PRO A C 1
ATOM 1173 O O . PRO A 1 156 ? -9.619 2.148 -16.661 1.00 96.44 156 PRO A O 1
ATOM 1176 N N . ARG A 1 157 ? -7.505 2.717 -16.166 1.00 97.38 157 ARG A N 1
ATOM 1177 C CA . ARG A 1 157 ? -6.983 1.351 -16.132 1.00 97.38 157 ARG A CA 1
ATOM 1178 C C . ARG A 1 157 ? -7.173 0.655 -14.795 1.00 97.38 157 ARG A C 1
ATOM 1180 O O . ARG A 1 157 ? -6.989 -0.551 -14.730 1.00 97.38 157 ARG A O 1
ATOM 1187 N N . VAL A 1 158 ? -7.491 1.368 -13.719 1.00 97.94 158 VAL A N 1
ATOM 1188 C CA . VAL A 1 158 ? -7.660 0.753 -12.401 1.00 97.94 158 VAL A CA 1
ATOM 1189 C C . VAL A 1 158 ? -9.031 0.090 -12.342 1.00 97.94 158 VAL A C 1
ATOM 1191 O O . VAL A 1 158 ? -10.050 0.750 -12.177 1.00 97.94 158 VAL A O 1
ATOM 1194 N N . ALA A 1 159 ? -9.047 -1.235 -12.470 1.00 95.88 159 ALA A N 1
ATOM 1195 C CA . ALA A 1 159 ? -10.275 -2.022 -12.483 1.00 95.88 159 ALA A CA 1
ATOM 1196 C C . ALA A 1 159 ? -10.756 -2.374 -11.070 1.00 95.88 159 ALA A C 1
ATOM 1198 O O . ALA A 1 159 ? -11.956 -2.420 -10.818 1.00 95.88 159 ALA A O 1
ATOM 1199 N N . HIS A 1 160 ? -9.830 -2.644 -10.145 1.00 95.88 160 HIS A N 1
ATOM 1200 C CA . HIS A 1 160 ? -10.175 -3.043 -8.782 1.00 95.88 160 HIS A CA 1
ATOM 1201 C C . HIS A 1 160 ? -9.098 -2.648 -7.768 1.00 95.88 160 HIS A C 1
ATOM 1203 O O . HIS A 1 160 ? -7.907 -2.625 -8.084 1.00 95.88 160 HIS A O 1
ATOM 1209 N N . VAL A 1 161 ? -9.517 -2.377 -6.530 1.00 96.69 161 VAL A N 1
ATOM 1210 C CA . VAL A 1 161 ? -8.635 -2.045 -5.409 1.00 96.69 161 VAL A CA 1
ATOM 1211 C C . VAL A 1 161 ? -9.044 -2.856 -4.188 1.00 96.69 161 VAL A C 1
ATOM 1213 O O . VAL A 1 161 ? -10.128 -2.671 -3.643 1.00 96.69 161 VAL A O 1
ATOM 1216 N N . ALA A 1 162 ? -8.138 -3.707 -3.714 1.00 95.31 162 ALA A N 1
ATOM 1217 C CA . ALA A 1 162 ? -8.306 -4.460 -2.481 1.00 95.31 162 ALA A CA 1
ATOM 1218 C C . ALA A 1 162 ? -7.462 -3.842 -1.360 1.00 95.31 162 ALA A C 1
ATOM 1220 O O . ALA A 1 162 ? -6.231 -3.829 -1.432 1.00 95.31 162 ALA A O 1
ATOM 1221 N N . VAL A 1 163 ? -8.123 -3.380 -0.297 1.00 95.94 163 VAL A N 1
ATOM 1222 C CA . VAL A 1 163 ? -7.477 -2.928 0.943 1.00 95.94 163 VAL A CA 1
ATOM 1223 C C . VAL A 1 163 ? -7.405 -4.101 1.917 1.00 95.94 163 VAL A C 1
ATOM 1225 O O . VAL A 1 163 ? -8.419 -4.631 2.370 1.00 95.94 163 VAL A O 1
ATOM 1228 N N . LEU A 1 164 ? -6.190 -4.515 2.257 1.00 94.69 164 LEU A N 1
ATOM 1229 C CA . LEU A 1 164 ? -5.913 -5.721 3.022 1.00 94.69 164 LEU A CA 1
ATOM 1230 C C . LEU A 1 164 ? -5.410 -5.363 4.420 1.00 94.69 164 LEU A C 1
ATOM 1232 O O . LEU A 1 164 ? -4.304 -4.855 4.606 1.00 94.69 164 LEU A O 1
ATOM 1236 N N . LEU A 1 165 ? -6.200 -5.691 5.442 1.00 92.44 165 LEU A N 1
ATOM 1237 C CA . LEU A 1 165 ? -5.733 -5.602 6.823 1.00 92.44 165 LEU A CA 1
ATOM 1238 C C . LEU A 1 165 ? -4.576 -6.582 7.045 1.00 92.44 165 LEU A C 1
ATOM 1240 O O . LEU A 1 165 ? -4.720 -7.789 6.807 1.00 92.44 165 LEU A O 1
ATOM 1244 N N . ARG A 1 166 ? -3.455 -6.098 7.592 1.00 88.75 166 ARG A N 1
ATOM 1245 C CA . ARG A 1 166 ? -2.295 -6.957 7.872 1.00 88.75 166 ARG A CA 1
ATOM 1246 C C . ARG A 1 166 ? -2.670 -8.065 8.849 1.00 88.75 166 ARG A C 1
ATOM 1248 O O . ARG A 1 166 ? -3.397 -7.851 9.818 1.00 88.75 166 ARG A O 1
ATOM 1255 N N . ARG A 1 167 ? -2.216 -9.290 8.592 1.00 81.50 167 ARG A N 1
ATOM 1256 C CA . ARG A 1 167 ? -2.499 -10.455 9.447 1.00 81.50 167 ARG A CA 1
ATOM 1257 C C . ARG A 1 167 ? -1.386 -10.625 10.478 1.00 81.50 167 ARG A C 1
ATOM 1259 O O . ARG A 1 167 ? -0.217 -10.429 10.177 1.00 81.50 167 ARG A O 1
ATOM 1266 N N . GLY A 1 168 ? -1.734 -11.054 11.687 1.00 77.69 168 GLY A N 1
ATOM 1267 C CA . GLY A 1 168 ? -0.747 -11.366 12.718 1.00 77.69 168 GLY A CA 1
ATOM 1268 C C . GLY A 1 168 ? -1.376 -11.550 14.093 1.00 77.69 168 GLY A C 1
ATOM 1269 O O . GLY A 1 168 ? -2.387 -10.930 14.408 1.00 77.69 168 GLY A O 1
ATOM 1270 N N . LYS A 1 169 ? -0.777 -12.417 14.920 1.00 76.06 169 LYS A N 1
ATOM 1271 C CA . LYS A 1 169 ? -1.233 -12.664 16.303 1.00 76.06 169 LYS A CA 1
ATOM 1272 C C . LYS A 1 169 ? -0.671 -11.650 17.304 1.00 76.06 169 LYS A C 1
ATOM 1274 O O . LYS A 1 169 ? -1.222 -11.476 18.385 1.00 76.06 169 LYS A O 1
ATOM 1279 N N . ARG A 1 170 ? 0.450 -11.002 16.966 1.00 81.19 170 ARG A N 1
ATOM 1280 C CA . ARG A 1 170 ? 1.100 -10.017 17.837 1.00 81.19 170 ARG A CA 1
ATOM 1281 C C . ARG A 1 170 ? 0.439 -8.652 17.687 1.00 81.19 170 ARG A C 1
ATOM 1283 O O . ARG A 1 170 ? 0.196 -8.191 16.575 1.00 81.19 170 ARG A O 1
ATOM 1290 N N . ARG A 1 171 ? 0.228 -7.999 18.825 1.00 80.88 171 ARG A N 1
ATOM 1291 C CA . ARG A 1 171 ? -0.353 -6.662 18.973 1.00 80.88 171 ARG A CA 1
ATOM 1292 C C . ARG A 1 171 ? 0.701 -5.568 18.756 1.00 80.88 171 ARG A C 1
ATOM 1294 O O . ARG A 1 171 ? 1.053 -4.845 19.680 1.00 80.88 171 ARG A O 1
ATOM 1301 N N . THR A 1 172 ? 1.248 -5.499 17.545 1.00 84.50 172 THR A N 1
ATOM 1302 C CA . THR A 1 172 ? 2.252 -4.498 17.139 1.00 84.50 172 THR A CA 1
ATOM 1303 C C . THR A 1 172 ? 1.608 -3.339 16.386 1.00 84.50 172 THR A C 1
ATOM 1305 O O . THR A 1 172 ? 0.485 -3.471 15.899 1.00 84.50 172 THR A O 1
ATOM 1308 N N . GLU A 1 173 ? 2.336 -2.227 16.240 1.00 84.94 173 GLU A N 1
ATOM 1309 C CA . GLU A 1 173 ? 1.929 -1.124 15.360 1.00 84.94 173 GLU A CA 1
ATOM 1310 C C . GLU A 1 173 ? 1.612 -1.634 13.948 1.00 84.94 173 GLU A C 1
ATOM 1312 O O . GLU A 1 173 ? 0.517 -1.407 13.435 1.00 84.94 173 GLU A O 1
ATOM 1317 N N . MET A 1 174 ? 2.541 -2.404 13.373 1.00 84.94 174 MET A N 1
ATOM 1318 C CA . MET A 1 174 ? 2.455 -2.928 12.010 1.00 84.94 174 MET A CA 1
ATOM 1319 C C . MET A 1 174 ? 1.191 -3.758 11.763 1.00 84.94 174 MET A C 1
ATOM 1321 O O . MET A 1 174 ? 0.618 -3.680 10.688 1.00 84.94 174 MET A O 1
ATOM 1325 N N . ASN A 1 175 ? 0.709 -4.524 12.745 1.00 84.94 175 ASN A N 1
ATOM 1326 C CA . ASN A 1 175 ? -0.475 -5.372 12.552 1.00 84.94 175 ASN A CA 1
ATOM 1327 C C . ASN A 1 175 ? -1.806 -4.657 12.837 1.00 84.94 175 ASN A C 1
ATOM 1329 O O . ASN A 1 175 ? -2.867 -5.173 12.477 1.00 84.94 175 ASN A O 1
ATOM 1333 N N . ARG A 1 176 ? -1.768 -3.526 13.551 1.00 89.38 176 ARG A N 1
ATOM 1334 C CA . ARG A 1 176 ? -2.961 -2.825 14.050 1.00 89.38 176 ARG A CA 1
ATOM 1335 C C . ARG A 1 176 ? -3.308 -1.577 13.253 1.00 89.38 176 ARG A C 1
ATOM 1337 O O . ARG A 1 176 ? -4.486 -1.294 13.079 1.00 89.38 176 ARG A O 1
ATOM 1344 N N . PHE A 1 177 ? -2.298 -0.841 12.799 1.00 93.06 177 PHE A N 1
ATOM 1345 C CA . PHE A 1 177 ? -2.467 0.516 12.267 1.00 93.06 177 PHE A CA 1
ATOM 1346 C C . PHE A 1 177 ? -1.928 0.675 10.844 1.00 93.06 177 PHE A C 1
ATOM 1348 O O . PHE A 1 177 ? -1.830 1.794 10.337 1.00 93.06 177 PHE A O 1
ATOM 1355 N N . ARG A 1 178 ? -1.573 -0.443 10.203 1.00 95.00 178 ARG A N 1
ATOM 1356 C CA . ARG A 1 178 ? -1.110 -0.483 8.819 1.00 95.00 178 ARG A CA 1
ATOM 1357 C C . ARG A 1 178 ? -1.908 -1.487 8.001 1.00 95.00 178 ARG A C 1
ATOM 1359 O O . ARG A 1 178 ? -2.461 -2.449 8.545 1.00 95.00 178 ARG A O 1
ATOM 1366 N N . TYR A 1 179 ? -1.960 -1.249 6.703 1.00 96.62 179 TYR A N 1
ATOM 1367 C CA . TYR A 1 179 ? -2.641 -2.092 5.729 1.00 96.62 179 TYR A CA 1
ATOM 1368 C C . TYR A 1 179 ? -1.794 -2.221 4.467 1.00 96.62 179 TYR A C 1
ATOM 1370 O O . TYR A 1 179 ? -0.850 -1.461 4.259 1.00 96.62 179 TYR A O 1
ATOM 1378 N N . ASP A 1 180 ? -2.134 -3.206 3.652 1.00 97.44 180 ASP A N 1
ATOM 1379 C CA . ASP A 1 180 ? -1.561 -3.394 2.327 1.00 97.44 180 ASP A CA 1
ATOM 1380 C C . ASP A 1 180 ? -2.647 -3.111 1.280 1.00 97.44 180 ASP A C 1
ATOM 1382 O O . ASP A 1 180 ? -3.841 -3.234 1.565 1.00 97.44 180 ASP A O 1
ATOM 1386 N N . VAL A 1 181 ? -2.252 -2.737 0.069 1.00 98.12 181 VAL A N 1
ATOM 1387 C CA . VAL A 1 181 ? -3.163 -2.452 -1.044 1.00 98.12 181 VAL A CA 1
ATOM 1388 C C . VAL A 1 181 ? -2.733 -3.248 -2.260 1.00 98.12 181 VAL A C 1
ATOM 1390 O O . VAL A 1 181 ? -1.555 -3.258 -2.617 1.00 98.12 181 VAL A O 1
ATOM 1393 N N . VAL A 1 182 ? -3.696 -3.889 -2.916 1.00 97.75 182 VAL A N 1
ATOM 1394 C CA . VAL A 1 182 ? -3.519 -4.471 -4.249 1.00 97.75 182 VAL A CA 1
ATOM 1395 C C . VAL A 1 182 ? -4.410 -3.709 -5.217 1.00 97.75 182 VAL A C 1
ATOM 1397 O O . VAL A 1 182 ? -5.626 -3.684 -5.045 1.00 97.75 182 VAL A O 1
ATOM 1400 N N . ILE A 1 183 ? -3.809 -3.110 -6.237 1.00 98.06 183 ILE A N 1
ATOM 1401 C CA . ILE A 1 183 ? -4.502 -2.423 -7.327 1.00 98.06 183 ILE A CA 1
ATOM 1402 C C . ILE A 1 183 ? -4.392 -3.317 -8.557 1.00 98.06 183 ILE A C 1
ATOM 1404 O O . ILE A 1 183 ? -3.296 -3.731 -8.928 1.00 98.06 183 ILE A O 1
ATOM 1408 N N . ARG A 1 184 ? -5.520 -3.645 -9.174 1.00 97.56 184 ARG A N 1
ATOM 1409 C CA . ARG A 1 184 ? -5.606 -4.524 -10.344 1.00 97.56 184 ARG A CA 1
ATOM 1410 C C . ARG A 1 184 ? -5.966 -3.703 -11.561 1.00 97.56 184 ARG A C 1
ATOM 1412 O O . ARG A 1 184 ? -6.880 -2.876 -11.490 1.00 97.56 184 ARG A O 1
ATOM 1419 N N . LEU A 1 185 ? -5.239 -3.928 -12.649 1.00 97.75 185 LEU A N 1
ATOM 1420 C CA . LEU A 1 185 ? -5.404 -3.156 -13.869 1.00 97.75 185 LEU A CA 1
ATOM 1421 C C . LEU A 1 185 ? -6.225 -3.914 -14.902 1.00 97.75 185 LEU A C 1
ATOM 1423 O O . LEU A 1 185 ? -6.095 -5.127 -15.025 1.00 97.75 185 LEU A O 1
ATOM 1427 N N . ASP A 1 186 ? -7.050 -3.176 -15.640 1.00 96.62 186 ASP A N 1
ATOM 1428 C CA . ASP A 1 186 ? -7.792 -3.553 -16.848 1.00 96.62 186 ASP A CA 1
ATOM 1429 C C . ASP A 1 186 ? -8.840 -4.679 -16.681 1.00 96.62 186 ASP A C 1
ATOM 1431 O O . ASP A 1 186 ? -9.808 -4.743 -17.439 1.00 96.62 186 ASP A O 1
ATOM 1435 N N . ARG A 1 187 ? -8.700 -5.558 -15.682 1.00 90.81 187 ARG A N 1
ATOM 1436 C CA . ARG A 1 187 ? -9.561 -6.721 -15.439 1.00 90.81 187 ARG A CA 1
ATOM 1437 C C . ARG A 1 187 ? -9.861 -6.879 -13.953 1.00 90.81 187 ARG A C 1
ATOM 1439 O O . ARG A 1 187 ? -8.981 -6.736 -13.102 1.00 90.81 187 ARG A O 1
ATOM 1446 N N . LEU A 1 188 ? -11.106 -7.239 -13.646 1.00 87.62 188 LEU A N 1
ATOM 1447 C CA . LEU A 1 188 ? -11.474 -7.678 -12.303 1.00 87.62 188 LEU A CA 1
ATOM 1448 C C . LEU A 1 188 ? -10.815 -9.036 -11.999 1.00 87.62 188 LEU A C 1
ATOM 1450 O O . LEU A 1 188 ? -10.754 -9.894 -12.887 1.00 87.62 188 LEU A O 1
ATOM 1454 N N . PRO A 1 189 ? -10.337 -9.269 -10.765 1.00 82.62 189 PRO A N 1
ATOM 1455 C CA . PRO A 1 189 ? -9.837 -10.577 -10.365 1.00 82.62 189 PRO A CA 1
ATOM 1456 C C . PRO A 1 189 ? -10.895 -11.671 -10.510 1.00 82.62 189 PRO A C 1
ATOM 1458 O O . PRO A 1 189 ? -12.073 -11.480 -10.207 1.00 82.62 189 PRO A O 1
ATOM 1461 N N . ALA A 1 190 ? -10.464 -12.856 -10.941 1.00 78.25 190 ALA A N 1
ATOM 1462 C CA . ALA A 1 190 ? -11.342 -14.016 -10.988 1.00 78.25 190 ALA A CA 1
ATOM 1463 C C . ALA A 1 190 ? -11.823 -14.370 -9.570 1.00 78.25 190 ALA A C 1
ATOM 1465 O O . ALA A 1 190 ? -11.011 -14.599 -8.674 1.00 78.25 190 ALA A O 1
ATOM 1466 N N . GLY A 1 191 ? -13.142 -14.431 -9.382 1.00 74.69 191 GLY A N 1
ATOM 1467 C CA . GLY A 1 191 ? -13.752 -14.719 -8.083 1.00 74.69 191 GLY A CA 1
ATOM 1468 C C . GLY A 1 191 ? -13.926 -13.502 -7.172 1.00 74.69 191 GLY A C 1
ATOM 1469 O O . GLY A 1 191 ? -14.360 -13.682 -6.037 1.00 74.69 191 GLY A O 1
ATOM 1470 N N . GLU A 1 192 ? -13.631 -12.286 -7.644 1.00 77.00 192 GLU A N 1
ATOM 1471 C CA . GLU A 1 192 ? -14.140 -11.074 -6.998 1.00 77.00 192 GLU A CA 1
ATOM 1472 C C . GLU A 1 192 ? -15.672 -11.085 -7.121 1.00 77.00 192 GLU A C 1
ATOM 1474 O O . GLU A 1 192 ? -16.215 -11.207 -8.223 1.00 77.00 192 GLU A O 1
ATOM 1479 N N . VAL A 1 193 ? -16.372 -11.026 -5.989 1.00 76.00 193 VAL A N 1
ATOM 1480 C CA . VAL A 1 193 ? -17.837 -11.050 -5.943 1.00 76.00 193 VAL A CA 1
ATOM 1481 C C . VAL A 1 193 ? -18.298 -9.711 -5.408 1.00 76.00 193 VAL A C 1
ATOM 1483 O O . VAL A 1 193 ? -17.893 -9.311 -4.316 1.00 76.00 193 VAL A O 1
ATOM 1486 N N . ASP A 1 194 ? -19.147 -9.029 -6.174 1.00 81.69 194 ASP A N 1
ATOM 1487 C CA . ASP A 1 194 ? -19.809 -7.835 -5.673 1.00 81.69 194 ASP A CA 1
ATOM 1488 C C . ASP A 1 194 ? -20.680 -8.206 -4.468 1.00 81.69 194 ASP A C 1
ATOM 1490 O O . ASP A 1 194 ? -21.332 -9.254 -4.443 1.00 81.69 194 ASP A O 1
ATOM 1494 N N . VAL A 1 195 ? -20.663 -7.360 -3.446 1.00 86.81 195 VAL A N 1
ATOM 1495 C CA . VAL A 1 195 ? -21.398 -7.581 -2.203 1.00 86.81 195 VAL A CA 1
ATOM 1496 C C . VAL A 1 195 ? -22.587 -6.623 -2.212 1.00 86.81 195 VAL A C 1
ATOM 1498 O O . VAL A 1 195 ? -22.469 -5.504 -1.709 1.00 86.81 195 VAL A O 1
ATOM 1501 N N . PRO A 1 196 ? -23.735 -7.026 -2.788 1.00 82.00 196 PRO A N 1
ATOM 1502 C CA . PRO A 1 196 ? -24.846 -6.106 -3.019 1.00 82.00 196 PRO A CA 1
ATOM 1503 C C . PRO A 1 196 ? -25.522 -5.659 -1.719 1.00 82.00 196 PRO A C 1
ATOM 1505 O O . PRO A 1 196 ? -26.087 -4.572 -1.660 1.00 82.00 196 PRO A O 1
ATOM 1508 N N . ASP A 1 197 ? -25.477 -6.501 -0.681 1.00 87.94 197 ASP A N 1
ATOM 1509 C CA . ASP A 1 197 ? -26.104 -6.251 0.615 1.00 87.94 197 ASP A CA 1
ATOM 1510 C C . ASP A 1 197 ? -25.069 -6.373 1.734 1.00 87.94 19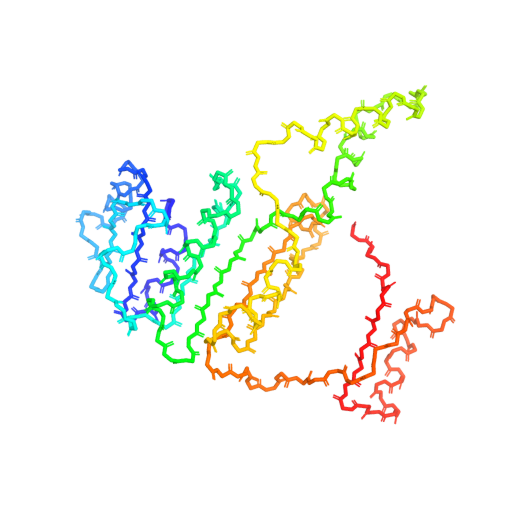7 ASP A C 1
ATOM 1512 O O . ASP A 1 197 ? -24.601 -7.466 2.078 1.00 87.94 197 ASP A O 1
ATOM 1516 N N . TRP A 1 198 ? -24.711 -5.225 2.302 1.00 91.94 198 TRP A N 1
ATOM 1517 C CA . TRP A 1 198 ? -23.849 -5.141 3.467 1.00 91.94 198 TRP A CA 1
ATOM 1518 C C . TRP A 1 198 ? -24.680 -4.987 4.733 1.00 91.94 198 TRP A C 1
ATOM 1520 O O . TRP A 1 198 ? -25.379 -3.991 4.926 1.00 91.94 198 TRP A O 1
ATOM 1530 N N . ARG A 1 199 ? -24.538 -5.943 5.651 1.00 91.00 199 ARG A N 1
ATOM 1531 C CA . ARG A 1 199 ? -25.320 -5.976 6.889 1.00 91.00 199 ARG A CA 1
ATOM 1532 C C . ARG A 1 199 ? -24.514 -5.439 8.067 1.00 91.00 199 ARG A C 1
ATOM 1534 O O . ARG A 1 199 ? -23.333 -5.764 8.188 1.00 91.00 199 ARG A O 1
ATOM 1541 N N . PRO A 1 200 ? -25.111 -4.651 8.970 1.00 91.62 200 PRO A N 1
ATOM 1542 C CA . PRO A 1 200 ? -24.414 -4.202 10.164 1.00 91.62 200 PRO A CA 1
ATOM 1543 C C . PRO A 1 200 ? -24.092 -5.379 11.093 1.00 91.62 200 PRO A C 1
ATOM 1545 O O . PRO A 1 200 ? -24.861 -6.333 11.245 1.00 91.62 200 PRO A O 1
ATOM 1548 N N . TRP A 1 201 ? -22.942 -5.292 11.753 1.00 92.19 201 TRP A N 1
ATOM 1549 C CA . TRP A 1 201 ? -22.571 -6.190 12.830 1.00 92.19 201 TRP A CA 1
ATOM 1550 C C . TRP A 1 201 ? -23.342 -5.842 14.106 1.00 92.19 201 TRP A C 1
ATOM 1552 O O . TRP A 1 201 ? -23.033 -4.889 14.819 1.00 92.19 201 TRP A O 1
ATOM 1562 N N . GLU A 1 202 ? -24.321 -6.673 14.426 1.00 90.25 202 GLU A N 1
ATOM 1563 C CA . GLU A 1 202 ? -25.057 -6.672 15.686 1.00 90.25 202 GLU A CA 1
ATOM 1564 C C . GLU A 1 202 ? -24.445 -7.702 16.650 1.00 90.25 202 GLU A C 1
ATOM 1566 O O . GLU A 1 202 ? -24.516 -8.906 16.403 1.00 90.25 202 GLU A O 1
ATOM 1571 N N . ARG A 1 203 ? -23.843 -7.245 17.759 1.00 77.38 203 ARG A N 1
ATOM 1572 C CA . ARG A 1 203 ? -23.137 -8.123 18.721 1.00 77.38 203 ARG A CA 1
ATOM 1573 C C . ARG A 1 203 ? -24.015 -9.223 19.318 1.00 77.38 203 ARG A C 1
ATOM 1575 O O . ARG A 1 203 ? -23.498 -10.298 19.595 1.00 77.38 203 ARG A O 1
ATOM 1582 N N . ASP A 1 204 ? -25.303 -8.955 19.497 1.00 79.12 204 ASP A N 1
ATOM 1583 C CA . ASP A 1 204 ? -26.245 -9.907 20.096 1.00 79.12 204 ASP A CA 1
ATOM 1584 C C . ASP A 1 204 ? -26.777 -10.932 19.080 1.00 79.12 204 ASP A C 1
ATOM 1586 O O . ASP A 1 204 ? -27.362 -11.944 19.458 1.00 79.12 204 ASP A O 1
ATOM 1590 N N . ARG A 1 205 ? -26.566 -10.683 17.781 1.00 81.25 205 ARG A N 1
ATOM 1591 C CA . ARG A 1 205 ? -27.058 -11.518 16.676 1.00 81.25 205 ARG A CA 1
ATOM 1592 C C . ARG A 1 205 ? -25.952 -12.307 15.990 1.00 81.25 205 ARG A C 1
ATOM 1594 O O . ARG A 1 205 ? -26.194 -13.413 15.512 1.00 81.25 205 ARG A O 1
ATOM 1601 N N . TRP A 1 206 ? -24.760 -11.730 15.895 1.00 85.50 206 TRP A N 1
ATOM 1602 C CA . TRP A 1 206 ? -23.643 -12.320 15.176 1.00 85.50 206 TRP A CA 1
ATOM 1603 C C . TRP A 1 206 ? -22.541 -12.755 16.137 1.00 85.50 206 TRP A C 1
ATOM 1605 O O . TRP A 1 206 ? -21.878 -11.947 16.784 1.00 85.50 206 TRP A O 1
ATOM 1615 N N . GLY A 1 207 ? -22.309 -14.062 16.167 1.00 88.00 207 GLY A N 1
ATOM 1616 C CA . GLY A 1 207 ? -21.140 -14.706 16.744 1.00 88.00 207 GLY A CA 1
ATOM 1617 C C . GLY A 1 207 ? -20.600 -15.774 15.794 1.00 88.00 207 GLY A C 1
ATOM 1618 O O . GLY A 1 207 ? -21.135 -16.020 14.710 1.00 88.00 207 GLY A O 1
ATOM 1619 N N . ALA A 1 208 ? -19.495 -16.420 16.173 1.00 90.00 208 ALA A N 1
ATOM 1620 C CA . ALA A 1 208 ? -18.868 -17.433 15.322 1.00 90.00 208 ALA A CA 1
ATOM 1621 C C . ALA A 1 208 ? -19.791 -18.638 15.050 1.00 90.00 208 ALA A C 1
ATOM 1623 O O . ALA A 1 208 ? -19.724 -19.231 13.972 1.00 90.00 208 ALA A O 1
ATOM 1624 N N . ALA A 1 209 ? -20.648 -18.999 16.012 1.00 92.88 209 ALA A N 1
ATOM 1625 C CA . ALA A 1 209 ? -21.608 -20.088 15.865 1.00 92.88 209 ALA A CA 1
ATOM 1626 C C . ALA A 1 209 ? -22.754 -19.699 14.919 1.00 92.88 209 ALA A C 1
ATOM 1628 O O . ALA A 1 209 ? -23.106 -20.468 14.027 1.00 92.88 209 ALA A O 1
ATOM 1629 N N . GLU A 1 210 ? -23.277 -18.484 15.060 1.00 91.62 210 GLU A N 1
ATOM 1630 C CA . GLU A 1 210 ? -24.372 -17.942 14.257 1.00 91.62 210 GLU A CA 1
ATOM 1631 C C . GLU A 1 210 ? -23.941 -17.736 12.805 1.00 91.62 210 GLU A C 1
ATOM 1633 O O . GLU A 1 210 ? -24.677 -18.117 11.896 1.00 91.62 210 GLU A O 1
ATOM 1638 N N . LEU A 1 211 ? -22.726 -17.222 12.578 1.00 92.69 211 LEU A N 1
ATOM 1639 C CA . LEU A 1 211 ? -22.142 -17.121 11.238 1.00 92.69 211 LEU A CA 1
ATOM 1640 C C . LEU A 1 211 ? -21.998 -18.494 10.589 1.00 92.69 211 LEU A C 1
ATOM 1642 O O . LEU A 1 211 ? -22.383 -18.671 9.437 1.00 92.69 211 LEU A O 1
ATOM 1646 N N . ARG A 1 212 ? -21.469 -19.480 11.326 1.00 94.19 212 ARG A N 1
ATOM 1647 C CA . ARG A 1 212 ? -21.324 -20.846 10.809 1.00 94.19 212 ARG A CA 1
ATOM 1648 C C . ARG A 1 212 ? -22.677 -21.427 10.416 1.00 94.19 212 ARG A C 1
ATOM 1650 O O . ARG A 1 212 ? -22.793 -21.960 9.318 1.00 94.19 212 ARG A O 1
ATOM 1657 N N . ARG A 1 213 ? -23.677 -21.301 11.290 1.00 94.06 213 ARG A N 1
ATOM 1658 C CA . ARG A 1 213 ? -25.040 -21.772 11.034 1.00 94.06 213 ARG A CA 1
ATOM 1659 C C . ARG A 1 213 ? -25.625 -21.107 9.788 1.00 94.06 213 ARG A C 1
ATOM 1661 O O . ARG A 1 213 ? -26.042 -21.807 8.875 1.00 94.06 213 ARG A O 1
ATOM 1668 N N . HIS A 1 214 ? -25.553 -19.779 9.701 1.00 91.62 214 HIS A N 1
ATOM 1669 C CA . HIS A 1 214 ? -26.052 -19.022 8.552 1.00 91.62 214 HIS A CA 1
ATOM 1670 C C . HIS A 1 214 ? -25.391 -19.457 7.234 1.00 91.62 214 HIS A C 1
ATOM 1672 O O . HIS A 1 214 ? -26.082 -19.715 6.254 1.00 91.62 214 HIS A O 1
ATOM 1678 N N . LEU A 1 215 ? -24.064 -19.619 7.215 1.00 93.69 215 LEU A N 1
ATOM 1679 C CA . LEU A 1 215 ? -23.338 -20.070 6.022 1.00 93.69 215 LEU A CA 1
ATOM 1680 C C . LEU A 1 215 ? -23.681 -21.515 5.616 1.00 93.69 215 LEU A C 1
ATOM 1682 O O . LEU A 1 215 ? -23.616 -21.844 4.434 1.00 93.69 215 LEU A O 1
ATOM 1686 N N . GLN A 1 216 ? -24.028 -22.386 6.567 1.00 95.50 216 GLN A N 1
ATOM 1687 C CA . GLN A 1 216 ? -24.359 -23.792 6.303 1.00 95.50 216 GLN A CA 1
ATOM 1688 C C . GLN A 1 216 ? -25.811 -24.004 5.860 1.00 95.50 216 GLN A C 1
ATOM 1690 O O . GLN A 1 216 ? -26.052 -24.827 4.970 1.00 95.50 216 GLN A O 1
ATOM 1695 N N . GLU A 1 217 ? -26.745 -23.294 6.495 1.00 96.00 217 GLU A N 1
ATOM 1696 C CA . GLU A 1 217 ? -28.190 -23.426 6.283 1.00 96.00 217 GLU A CA 1
ATOM 1697 C C . GLU A 1 217 ? -28.654 -22.608 5.075 1.00 96.00 217 GLU A C 1
ATOM 1699 O O . GLU A 1 217 ? -29.225 -23.171 4.146 1.00 96.00 217 GLU A O 1
ATOM 1704 N N . GLU A 1 218 ? -28.347 -21.309 5.048 1.00 92.50 218 GLU A N 1
ATOM 1705 C CA . GLU A 1 218 ? -28.813 -20.393 3.994 1.00 92.50 218 GLU A CA 1
ATOM 1706 C C . GLU A 1 218 ? -27.927 -20.448 2.744 1.00 92.50 218 GLU A C 1
ATOM 1708 O O . GLU A 1 218 ? -28.368 -20.105 1.650 1.00 92.50 218 GLU A O 1
ATOM 1713 N N . ARG A 1 219 ? -26.663 -20.871 2.906 1.00 91.94 219 ARG A N 1
ATOM 1714 C CA . ARG A 1 219 ? -25.649 -20.969 1.838 1.00 91.94 219 ARG A CA 1
ATOM 1715 C C . ARG A 1 219 ? -25.653 -19.755 0.898 1.00 91.94 219 ARG A C 1
ATOM 1717 O O . ARG A 1 219 ? -25.723 -19.932 -0.323 1.00 91.94 219 ARG A O 1
ATOM 1724 N N . PRO A 1 220 ? -25.592 -18.523 1.438 1.00 90.00 220 PRO A N 1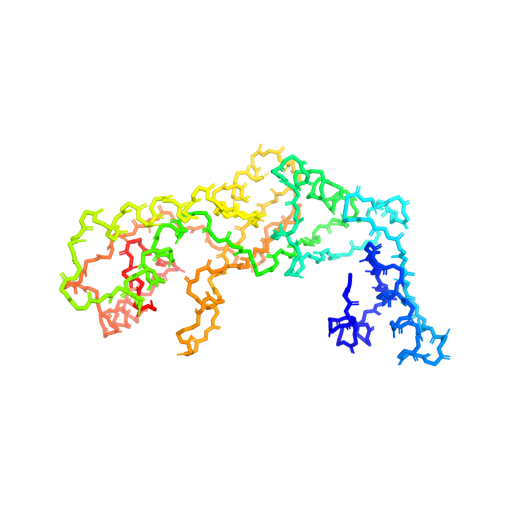
ATOM 1725 C CA . PRO A 1 220 ? -25.605 -17.347 0.591 1.00 90.00 220 PRO A CA 1
ATOM 1726 C C . PRO A 1 220 ? -24.358 -17.360 -0.308 1.00 90.00 220 PRO A C 1
ATOM 1728 O O . PRO A 1 220 ? -23.284 -17.760 0.150 1.00 90.00 220 PRO A O 1
ATOM 1731 N N . PRO A 1 221 ? -24.460 -16.902 -1.569 1.00 88.88 221 PRO A N 1
ATOM 1732 C CA . PRO A 1 221 ? -23.302 -16.818 -2.457 1.00 88.88 221 PRO A CA 1
ATOM 1733 C C . PRO A 1 221 ? -22.241 -15.844 -1.920 1.00 88.88 221 PRO A C 1
ATOM 1735 O O . PRO A 1 221 ? -21.052 -16.030 -2.167 1.00 88.88 221 PRO A O 1
ATOM 1738 N N . VAL A 1 222 ? -22.665 -14.828 -1.160 1.00 91.00 222 VAL A N 1
ATOM 1739 C CA . VAL A 1 222 ? -21.802 -13.843 -0.504 1.00 91.00 222 VAL A CA 1
ATOM 1740 C C . VAL A 1 222 ? -22.476 -13.292 0.758 1.00 91.00 222 VAL A C 1
ATOM 1742 O O . VAL A 1 222 ? -23.701 -13.197 0.820 1.00 91.00 222 VAL A O 1
ATOM 1745 N N . LEU A 1 223 ? -21.683 -12.933 1.772 1.00 90.69 223 LEU A N 1
ATOM 1746 C CA . LEU A 1 223 ? -22.148 -12.279 2.999 1.00 90.69 223 LEU A CA 1
ATOM 1747 C C . LEU A 1 223 ? -21.231 -11.099 3.335 1.00 90.69 223 LEU A C 1
ATOM 1749 O O . LEU A 1 223 ? -20.074 -11.300 3.708 1.00 90.69 223 LEU A O 1
ATOM 1753 N N . GLY A 1 224 ? -21.763 -9.881 3.244 1.00 92.25 224 GLY A N 1
ATOM 1754 C CA . GLY A 1 224 ? -21.093 -8.655 3.675 1.00 92.25 224 GLY A CA 1
ATOM 1755 C C . GLY A 1 224 ? -21.468 -8.266 5.096 1.00 92.25 224 GLY A C 1
ATOM 1756 O O . GLY A 1 224 ? -22.653 -8.177 5.416 1.00 92.25 224 GLY A O 1
ATOM 1757 N N . LEU A 1 225 ? -20.473 -7.983 5.940 1.00 92.88 225 LEU A N 1
ATOM 1758 C CA . LEU A 1 225 ? -20.680 -7.461 7.294 1.00 92.88 225 LEU A CA 1
ATOM 1759 C C . LEU A 1 225 ? -19.913 -6.150 7.494 1.00 92.88 225 LEU A C 1
ATOM 1761 O O . LEU A 1 225 ? -18.701 -6.101 7.293 1.00 92.88 225 LEU A O 1
ATOM 1765 N N . LEU A 1 226 ? -20.611 -5.104 7.933 1.00 92.62 226 LEU A N 1
ATOM 1766 C CA . LEU A 1 226 ? -20.056 -3.783 8.238 1.00 92.62 226 LEU A CA 1
ATOM 1767 C C . LEU A 1 226 ? -20.022 -3.523 9.740 1.00 92.62 226 LEU A C 1
ATOM 1769 O O . LEU A 1 226 ? -20.825 -4.052 10.501 1.00 92.62 226 LEU A O 1
ATOM 1773 N N . GLY A 1 227 ? -19.101 -2.665 10.180 1.00 90.50 227 GLY A N 1
ATOM 1774 C CA . GLY A 1 227 ? -19.037 -2.241 11.582 1.00 90.50 227 GLY A CA 1
ATOM 1775 C C . GLY A 1 227 ? -18.587 -3.336 12.554 1.00 90.50 227 GLY A C 1
ATOM 1776 O O . GLY A 1 227 ? -18.821 -3.218 13.755 1.00 90.50 227 GLY A O 1
ATOM 1777 N N . VAL A 1 228 ? -17.935 -4.396 12.061 1.00 92.06 228 VAL A N 1
ATOM 1778 C CA . VAL A 1 228 ? -17.377 -5.458 12.908 1.00 92.06 228 VAL A CA 1
ATOM 1779 C C . VAL A 1 228 ? -16.314 -4.856 13.841 1.00 92.06 228 VAL A C 1
ATOM 1781 O O . VAL A 1 228 ? -15.323 -4.307 13.351 1.00 92.06 228 VAL A O 1
ATOM 1784 N N . PRO A 1 229 ? -16.465 -4.955 15.177 1.00 89.06 229 PRO A N 1
ATOM 1785 C CA . PRO A 1 229 ? -15.483 -4.420 16.109 1.00 89.06 229 PRO A CA 1
ATOM 1786 C C . PRO A 1 229 ? -14.108 -5.054 15.897 1.00 89.06 229 PRO A C 1
ATOM 1788 O O . PRO A 1 229 ? -13.939 -6.271 15.998 1.00 89.06 229 PRO A O 1
ATOM 1791 N N . ASN A 1 230 ? -13.102 -4.221 15.645 1.00 87.50 230 ASN A N 1
ATOM 1792 C CA . ASN A 1 230 ? -11.734 -4.689 15.495 1.00 87.50 230 ASN A CA 1
ATOM 1793 C C . ASN A 1 230 ? -11.130 -4.992 16.878 1.00 87.50 230 ASN A C 1
ATOM 1795 O O . ASN A 1 230 ? -10.794 -4.084 17.631 1.00 87.50 230 ASN A O 1
ATOM 1799 N N . ALA A 1 231 ? -10.998 -6.276 17.221 1.00 83.69 231 ALA A N 1
ATOM 1800 C CA . ALA A 1 231 ? -10.486 -6.730 18.522 1.00 83.69 231 ALA A CA 1
ATOM 1801 C C . ALA A 1 231 ? -8.955 -6.599 18.692 1.00 83.69 231 ALA A C 1
ATOM 1803 O O . ALA A 1 231 ? -8.396 -7.019 19.719 1.00 83.69 231 ALA A O 1
ATOM 1804 N N . ARG A 1 232 ? -8.258 -6.115 17.658 1.00 77.12 232 ARG A N 1
ATOM 1805 C CA . ARG A 1 232 ? -6.797 -6.095 17.613 1.00 77.12 232 ARG A CA 1
ATOM 1806 C C . ARG A 1 232 ? -6.205 -5.062 18.536 1.00 77.12 232 ARG A C 1
ATOM 1808 O O . ARG A 1 232 ? -6.573 -3.879 18.506 1.00 77.12 232 ARG A O 1
#

Nearest PDB structures (foldseek):
  5wmm-assembly1_A  TM=9.134E-01  e=1.470E-15  Micromonospora sp. ML1
  8h26-assembly1_A  TM=6.798E-01  e=1.070E-05  Staphylococcus aureus subsp. aureus NCTC 8325
  8h26-assembly2_B  TM=6.774E-01  e=1.482E-05  Staphylococcus aureus subsp. aureus NCTC 8325
  6h2u-assembly1_A  TM=5.630E-01  e=3.334E-03  Homo sapiens
  6h2v-assembly1_A  TM=6.004E-01  e=9.472E-03  Homo sapiens

pLDDT: mean 92.95, std 5.07, range [74.69, 98.44]

Organism: NCBI:txid2706086

Solvent-accessible surface area (backbone atoms only — not comparable to full-atom values): 13477 Å² total; per-residue (Å²): 72,61,84,30,75,61,52,79,69,46,43,89,81,39,84,62,36,83,37,50,25,68,47,58,73,35,54,50,52,44,34,55,76,40,79,67,52,64,58,88,48,49,46,77,49,73,31,51,83,72,55,57,87,92,50,57,68,52,67,37,57,63,44,80,44,66,69,48,68,39,73,39,93,48,70,69,56,50,51,48,28,52,52,53,48,54,52,28,31,26,90,59,18,36,39,37,42,32,66,38,37,31,42,85,40,39,64,61,52,33,40,55,55,46,59,75,70,47,60,97,83,56,59,66,69,60,51,48,53,53,26,54,51,50,64,72,68,61,86,57,40,56,49,41,73,65,63,59,55,48,36,50,82,72,38,95,50,35,53,40,62,48,80,40,75,42,81,70,92,60,92,43,65,68,41,65,44,22,30,30,36,42,38,26,23,73,40,72,63,90,84,71,70,87,66,93,61,69,39,76,56,44,79,93,70,55,48,76,67,48,50,50,49,46,53,68,73,70,54,61,97,70,85,38,73,38,79,66,80,78,89,114

Radius of gyration: 21.3 Å; Cα contacts (8 Å, |Δi|>4): 319; chains: 1; bounding box: 58×41×58 Å

Mean predicted aligned error: 4.96 Å